Protein AF-A0A074YTY6-F1 (afdb_monomer_lite)

Foldseek 3Di:
DDPDPPDQDAQQEEEEEEFFAPQDDDDPDDALAEAELQVFDDDDLLCVLQAWLVAPVLLVRRVVTPVLVVRLVVPPVSQVVSVVVQQVVQPDPPPPDRHRYYHGYYFYDHGQTHRSSNSLNVSLVDPPDDSSYDYHYHRPRQPDDDQCNVSRVVSRVCVVVVHDDDSPDNVHPDDDCPVRDDPDCPPPPVNVVVVVDDDDPPDD

Structure (mmCIF, N/CA/C/O backbone):
data_AF-A0A074YTY6-F1
#
_entry.id   AF-A0A074YTY6-F1
#
loop_
_atom_site.group_PDB
_atom_site.id
_atom_site.type_symbol
_atom_site.label_atom_id
_atom_site.label_alt_id
_atom_site.label_comp_id
_atom_site.label_asym_id
_atom_site.label_entity_id
_atom_site.label_seq_id
_atom_site.pdbx_PDB_ins_code
_atom_site.Cartn_x
_atom_site.Cartn_y
_atom_site.Cartn_z
_atom_site.occupancy
_atom_site.B_iso_or_equiv
_atom_site.auth_seq_id
_atom_site.auth_comp_id
_atom_site.auth_asym_id
_atom_site.auth_atom_id
_atom_site.pdbx_PDB_model_num
ATOM 1 N N . MET A 1 1 ? 16.506 -16.128 40.814 1.00 42.72 1 MET A N 1
ATOM 2 C CA . MET A 1 1 ? 15.919 -14.951 40.145 1.00 42.72 1 MET A CA 1
ATOM 3 C C . MET A 1 1 ? 15.190 -15.458 38.916 1.00 42.72 1 MET A C 1
ATOM 5 O O . MET A 1 1 ? 15.848 -15.935 38.004 1.00 42.72 1 MET A O 1
ATOM 9 N N . LEU A 1 2 ? 13.858 -15.492 38.945 1.00 43.72 2 LEU A N 1
ATOM 10 C CA . LEU A 1 2 ? 13.056 -15.918 37.797 1.00 43.72 2 LEU A CA 1
ATOM 11 C C . LEU A 1 2 ? 12.918 -14.712 36.868 1.00 43.72 2 LEU A C 1
ATOM 13 O O . LEU A 1 2 ? 12.337 -13.698 37.252 1.00 43.72 2 LEU A O 1
ATOM 17 N N . SER A 1 3 ? 13.521 -14.793 35.687 1.00 45.66 3 SER A N 1
ATOM 18 C CA . SER A 1 3 ? 13.343 -13.813 34.625 1.00 45.66 3 SER A CA 1
ATOM 19 C C . SER A 1 3 ? 11.892 -13.878 34.152 1.00 45.66 3 SER A C 1
ATOM 21 O O . SER A 1 3 ? 11.440 -14.881 33.604 1.00 45.66 3 SER A O 1
ATOM 23 N N . ASN A 1 4 ? 11.148 -12.801 34.391 1.00 44.06 4 ASN A N 1
ATOM 24 C CA . ASN A 1 4 ? 9.823 -12.625 33.825 1.00 44.06 4 ASN A CA 1
ATOM 25 C C . ASN A 1 4 ? 10.020 -12.393 32.321 1.00 44.06 4 ASN A C 1
ATOM 27 O O . ASN A 1 4 ? 10.426 -11.308 31.904 1.00 44.06 4 ASN A O 1
ATOM 31 N N . ALA A 1 5 ? 9.818 -13.432 31.512 1.00 51.38 5 ALA A N 1
ATOM 32 C CA . ALA A 1 5 ? 9.720 -13.284 30.069 1.00 51.38 5 ALA A CA 1
ATOM 33 C C . ALA A 1 5 ? 8.523 -12.363 29.804 1.00 51.38 5 ALA A C 1
ATOM 35 O O . ALA A 1 5 ? 7.382 -12.739 30.068 1.00 51.38 5 ALA A O 1
ATOM 36 N N . GLY A 1 6 ? 8.791 -11.126 29.382 1.00 46.19 6 GLY A N 1
ATOM 37 C CA . GLY A 1 6 ? 7.756 -10.151 29.067 1.00 46.19 6 GLY A CA 1
ATOM 38 C C . GLY A 1 6 ? 6.844 -10.722 27.990 1.00 46.19 6 GLY A C 1
ATOM 39 O O . GLY A 1 6 ? 7.230 -10.793 26.826 1.00 46.19 6 GLY A O 1
ATOM 40 N N . ALA A 1 7 ? 5.656 -11.179 28.387 1.00 59.47 7 ALA A N 1
ATOM 41 C CA . ALA A 1 7 ? 4.644 -11.632 27.453 1.00 59.47 7 ALA A CA 1
ATOM 42 C C . ALA A 1 7 ? 4.334 -10.471 26.500 1.00 59.47 7 ALA A C 1
ATOM 44 O O . ALA A 1 7 ? 3.973 -9.378 26.945 1.00 59.47 7 ALA A O 1
ATOM 45 N N . ALA A 1 8 ? 4.527 -10.691 25.198 1.00 63.09 8 ALA A N 1
ATOM 46 C CA . ALA A 1 8 ? 4.185 -9.708 24.181 1.00 63.09 8 ALA A CA 1
ATOM 47 C C . ALA A 1 8 ? 2.719 -9.287 24.364 1.00 63.09 8 ALA A C 1
ATOM 49 O O . ALA A 1 8 ? 1.842 -10.138 24.543 1.00 63.09 8 ALA A O 1
ATOM 50 N N . LYS A 1 9 ? 2.451 -7.976 24.353 1.00 65.44 9 LYS A N 1
ATOM 51 C CA . LYS A 1 9 ? 1.083 -7.461 24.483 1.00 65.44 9 LYS A CA 1
ATOM 52 C C . LYS A 1 9 ? 0.199 -8.069 23.382 1.00 65.44 9 LYS A C 1
ATOM 54 O O . LYS A 1 9 ? 0.636 -8.144 22.231 1.00 65.44 9 LYS A O 1
ATOM 59 N N . PRO A 1 10 ? -1.037 -8.490 23.694 1.00 76.00 10 PRO A N 1
ATOM 60 C CA . PRO A 1 10 ? -1.924 -9.075 22.699 1.00 76.00 10 PRO A CA 1
ATOM 61 C C . PRO A 1 10 ? -2.277 -8.045 21.620 1.00 76.00 10 PRO A C 1
ATOM 63 O O . PRO A 1 10 ? -2.634 -6.903 21.922 1.00 76.00 10 PRO A O 1
ATOM 66 N N . LYS A 1 11 ? -2.210 -8.460 20.350 1.00 83.38 11 LYS A N 1
ATOM 67 C CA . LYS A 1 11 ? -2.620 -7.622 19.218 1.00 83.38 11 LYS A CA 1
ATOM 68 C C . LYS A 1 11 ? -4.138 -7.424 19.225 1.00 83.38 11 LYS A C 1
ATOM 70 O O . LYS A 1 11 ? -4.888 -8.369 18.975 1.00 83.38 11 LYS A O 1
ATOM 75 N N . SER A 1 12 ? -4.584 -6.200 19.506 1.00 88.81 12 SER A N 1
ATOM 76 C CA . SER A 1 12 ? -6.003 -5.843 19.659 1.00 88.81 12 SER A CA 1
ATOM 77 C C . SER A 1 12 ? -6.604 -5.140 18.436 1.00 88.81 12 SER A C 1
ATOM 79 O O . SER A 1 12 ? -7.827 -5.017 18.358 1.00 88.81 12 SER A O 1
ATOM 81 N N . THR A 1 13 ? -5.774 -4.739 17.468 1.00 94.00 13 THR A N 1
ATOM 82 C CA . THR A 1 13 ? -6.199 -4.130 16.198 1.00 94.00 13 THR A CA 1
ATOM 83 C C . THR A 1 13 ? -5.632 -4.914 15.026 1.00 94.00 13 THR A C 1
ATOM 85 O O . THR A 1 13 ? -4.453 -5.249 15.033 1.00 94.00 13 THR A O 1
ATOM 88 N N . ILE A 1 14 ? -6.441 -5.195 14.008 1.00 96.31 14 ILE A N 1
ATOM 89 C CA . ILE A 1 14 ? -5.971 -5.625 12.685 1.00 96.31 14 ILE A CA 1
ATOM 90 C C . ILE A 1 14 ? -6.014 -4.413 11.763 1.00 96.31 14 ILE A C 1
ATOM 92 O O . ILE A 1 14 ? -7.068 -3.798 11.622 1.00 96.31 14 ILE A O 1
ATOM 96 N N . LEU A 1 15 ? -4.895 -4.092 11.122 1.00 98.38 15 LEU A N 1
ATOM 97 C CA . LEU A 1 15 ? -4.829 -3.089 10.065 1.00 98.38 15 LEU A CA 1
ATOM 98 C C . LEU A 1 15 ? -4.674 -3.817 8.728 1.00 98.38 15 LEU A C 1
ATOM 100 O O . LEU A 1 15 ? -3.580 -4.272 8.404 1.00 98.38 15 LEU A O 1
ATOM 104 N N . ASN A 1 16 ? -5.756 -3.942 7.962 1.00 98.50 16 ASN A N 1
ATOM 105 C CA . ASN A 1 16 ? -5.710 -4.535 6.628 1.00 98.50 16 ASN A CA 1
ATOM 106 C C . ASN A 1 16 ? -5.497 -3.448 5.580 1.00 98.50 16 ASN A C 1
ATOM 108 O O . ASN A 1 16 ? -6.358 -2.593 5.384 1.00 98.50 16 ASN A O 1
ATOM 112 N N . ILE A 1 17 ? -4.380 -3.515 4.867 1.00 98.75 17 ILE A N 1
ATOM 113 C CA . ILE A 1 17 ? -4.042 -2.620 3.765 1.00 98.75 17 ILE A CA 1
ATOM 114 C C . ILE A 1 17 ? -4.218 -3.400 2.463 1.00 98.75 17 ILE A C 1
ATOM 116 O O . ILE A 1 17 ? -3.475 -4.336 2.182 1.00 98.75 17 ILE A O 1
ATOM 120 N N . THR A 1 18 ? -5.209 -3.023 1.659 1.00 98.62 18 THR A N 1
ATOM 121 C CA . THR A 1 18 ? -5.514 -3.682 0.385 1.00 98.62 18 THR A CA 1
ATOM 122 C C . THR A 1 18 ? -5.169 -2.774 -0.785 1.00 98.62 18 THR A C 1
ATOM 124 O O . THR A 1 18 ? -5.783 -1.718 -0.951 1.00 98.62 18 THR A O 1
ATOM 127 N N . SER A 1 19 ? -4.223 -3.183 -1.633 1.00 98.56 19 SER A N 1
ATOM 128 C CA . SER A 1 19 ? -3.999 -2.507 -2.913 1.00 98.56 19 SER A CA 1
ATOM 129 C C . SER A 1 19 ? -4.962 -3.026 -3.980 1.00 98.56 19 SER A C 1
ATOM 131 O O . SER A 1 19 ? -5.267 -4.220 -4.033 1.00 98.56 19 SER A O 1
ATOM 133 N N . TYR A 1 20 ? -5.450 -2.121 -4.833 1.00 97.88 20 TYR A N 1
ATOM 134 C CA . TYR A 1 20 ? -6.355 -2.483 -5.917 1.00 97.88 20 TYR A CA 1
ATOM 135 C C . TYR A 1 20 ? -6.378 -1.481 -7.088 1.00 97.88 20 TYR A C 1
ATOM 137 O O . TYR A 1 20 ? -5.831 -0.375 -7.030 1.00 97.88 20 TYR A O 1
ATOM 145 N N . GLY A 1 21 ? -6.993 -1.898 -8.192 1.00 97.12 21 GLY A N 1
ATOM 146 C CA . GLY A 1 21 ? -7.175 -1.157 -9.431 1.00 97.12 21 GLY A CA 1
ATOM 147 C C . GLY A 1 21 ? -8.616 -0.713 -9.649 1.00 97.12 21 GLY A C 1
ATOM 148 O O . GLY A 1 21 ? -9.543 -1.516 -9.560 1.00 97.12 21 GLY A O 1
ATOM 149 N N . LEU A 1 22 ? -8.806 0.548 -10.025 1.00 95.56 22 LEU A N 1
ATOM 150 C CA . LEU A 1 22 ? -10.127 1.113 -10.313 1.00 95.56 22 LEU A CA 1
ATOM 151 C C . LEU A 1 22 ? -10.775 0.543 -11.583 1.00 95.56 22 LEU A C 1
ATOM 153 O O . LEU A 1 22 ? -11.994 0.524 -11.671 1.00 95.56 22 LEU A O 1
ATOM 157 N N . LYS A 1 23 ? -9.987 0.062 -12.559 1.00 92.44 23 LYS A N 1
ATOM 158 C CA . LYS A 1 23 ? -10.522 -0.590 -13.773 1.00 92.44 23 LYS A CA 1
ATOM 159 C C . LYS A 1 23 ? -11.049 -2.016 -13.529 1.00 92.44 23 LYS A C 1
ATOM 161 O O . LYS A 1 23 ? -11.591 -2.621 -14.447 1.00 92.44 23 LYS A O 1
ATOM 166 N N . GLY A 1 24 ? -10.836 -2.577 -12.337 1.00 86.88 24 GLY A N 1
ATOM 167 C CA . GLY A 1 24 ? -11.290 -3.920 -11.974 1.00 86.88 24 GLY A CA 1
ATOM 168 C C . GLY A 1 24 ? -12.680 -3.934 -11.339 1.00 86.88 24 GLY A C 1
ATOM 169 O O . GLY A 1 24 ? -13.395 -2.935 -11.329 1.00 86.88 24 GLY A O 1
ATOM 170 N N . ARG A 1 25 ? -13.053 -5.080 -10.756 1.00 89.56 25 ARG A N 1
ATOM 171 C CA . ARG A 1 25 ? -14.261 -5.170 -9.918 1.00 89.56 25 ARG A CA 1
ATOM 172 C C . ARG A 1 25 ? -14.139 -4.216 -8.719 1.00 89.56 25 ARG A C 1
ATOM 174 O O . ARG A 1 25 ? -13.016 -3.940 -8.304 1.00 89.56 25 ARG A O 1
ATOM 181 N N . PRO A 1 26 ? -15.237 -3.724 -8.132 1.00 91.56 26 PRO A N 1
ATOM 182 C CA . PRO A 1 26 ? -15.177 -3.036 -6.845 1.00 91.56 26 PRO A CA 1
ATOM 183 C C . PRO A 1 26 ? -14.573 -3.928 -5.749 1.00 91.56 26 PRO A C 1
ATOM 185 O O . PRO A 1 26 ? -14.512 -5.151 -5.895 1.00 91.56 26 PRO A O 1
ATOM 188 N N . LEU A 1 27 ? -14.112 -3.319 -4.655 1.00 94.38 27 LEU A N 1
ATOM 189 C CA . LEU A 1 27 ? -13.828 -4.071 -3.431 1.00 94.38 27 LEU A CA 1
ATOM 190 C C . LEU A 1 27 ? -15.140 -4.637 -2.871 1.00 94.38 27 LEU A C 1
ATOM 192 O O . LEU A 1 27 ? -16.193 -4.017 -2.993 1.00 94.38 27 LEU A O 1
ATOM 196 N N . ASP A 1 28 ? -15.065 -5.804 -2.244 1.00 94.50 28 ASP A N 1
ATOM 197 C CA . ASP A 1 28 ? -16.178 -6.465 -1.552 1.00 94.50 28 ASP A CA 1
ATOM 198 C C . ASP A 1 28 ? -16.414 -5.909 -0.136 1.00 94.50 28 ASP A C 1
ATOM 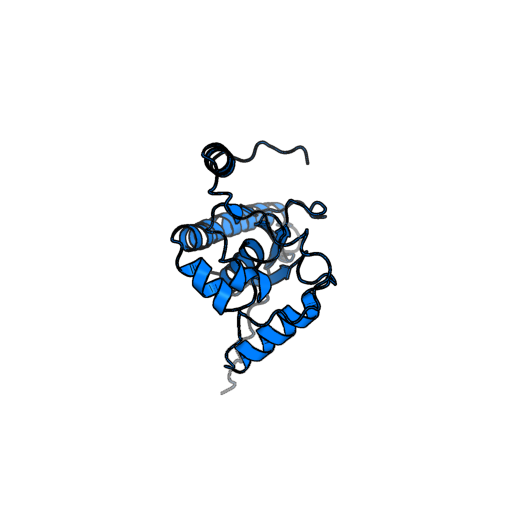200 O O . ASP A 1 28 ? -17.298 -6.364 0.587 1.00 94.50 28 ASP A O 1
ATOM 204 N N . PHE A 1 29 ? -15.641 -4.895 0.257 1.00 95.25 29 PHE A N 1
ATOM 205 C CA . PHE A 1 29 ? -15.791 -4.163 1.504 1.00 95.25 29 PHE A CA 1
ATOM 206 C C . PHE A 1 29 ? -15.731 -2.652 1.273 1.00 95.25 29 PHE A C 1
ATOM 208 O O . PHE A 1 29 ? -15.050 -2.155 0.373 1.00 95.25 29 PHE A O 1
ATOM 215 N N . LYS A 1 30 ? -16.396 -1.907 2.160 1.00 96.44 30 LYS A N 1
ATOM 216 C CA . LYS A 1 30 ? -16.228 -0.459 2.280 1.00 96.44 30 LYS A CA 1
ATOM 217 C C . LYS A 1 30 ? -14.958 -0.165 3.093 1.00 96.44 30 LYS A C 1
ATOM 219 O O . LYS A 1 30 ? -14.862 -0.660 4.217 1.00 96.44 30 LYS A O 1
ATOM 224 N N . PRO A 1 31 ? -13.986 0.595 2.562 1.00 97.81 31 PRO A N 1
ATOM 225 C CA . PRO A 1 31 ? -12.800 0.972 3.321 1.00 97.81 31 PRO A CA 1
ATOM 226 C C . PRO A 1 31 ? -13.109 2.056 4.360 1.00 97.81 31 PRO A C 1
ATOM 228 O O . PRO A 1 31 ? -13.910 2.955 4.102 1.00 97.81 31 PRO A O 1
ATOM 231 N N . ASP A 1 32 ? -12.413 2.003 5.495 1.00 98.31 32 ASP A N 1
ATOM 232 C CA . ASP A 1 32 ? -12.393 3.074 6.498 1.00 98.31 32 ASP A CA 1
ATOM 233 C C . ASP A 1 32 ? -11.508 4.240 6.037 1.00 98.31 32 ASP A C 1
ATOM 235 O O . ASP A 1 32 ? -11.814 5.405 6.277 1.00 98.31 32 ASP A O 1
ATOM 239 N N . VAL A 1 33 ? -10.419 3.920 5.328 1.00 98.56 33 VAL A N 1
ATOM 240 C CA . VAL A 1 33 ? -9.492 4.892 4.733 1.00 98.56 33 VAL A CA 1
ATOM 241 C C . VAL A 1 33 ? -9.249 4.520 3.275 1.00 98.56 33 VAL A C 1
ATOM 243 O O . VAL A 1 33 ? -8.887 3.383 2.971 1.00 98.56 33 VAL A O 1
ATOM 246 N N . HIS A 1 34 ? -9.423 5.473 2.357 1.00 98.19 34 HIS A N 1
ATOM 247 C CA . HIS A 1 34 ? -9.248 5.248 0.923 1.00 98.19 34 HIS A CA 1
ATOM 248 C C . HIS A 1 34 ? -8.203 6.197 0.330 1.00 98.19 34 HIS A C 1
ATOM 250 O O . HIS A 1 34 ? -8.372 7.414 0.336 1.00 98.19 34 HIS A O 1
ATOM 256 N N . LEU A 1 35 ? -7.125 5.629 -0.207 1.00 98.44 35 LEU A N 1
ATOM 257 C CA . LEU A 1 35 ? -5.969 6.354 -0.721 1.00 98.44 35 LEU A CA 1
ATOM 258 C C . LEU A 1 35 ? -5.933 6.321 -2.250 1.00 98.44 35 LEU A C 1
ATOM 260 O O . LEU A 1 35 ? -5.996 5.254 -2.863 1.00 98.44 35 LEU A O 1
ATOM 264 N N . ASN A 1 36 ? -5.756 7.484 -2.879 1.00 97.50 36 ASN A N 1
ATOM 265 C CA . ASN A 1 36 ? -5.630 7.601 -4.332 1.00 97.50 36 ASN A CA 1
ATOM 266 C C . ASN A 1 36 ? -4.156 7.655 -4.763 1.00 97.50 36 ASN A C 1
ATOM 268 O O . ASN A 1 36 ? -3.574 8.729 -4.908 1.00 97.50 36 ASN A O 1
ATOM 272 N N . ALA A 1 37 ? -3.566 6.496 -5.054 1.00 97.81 37 ALA A N 1
ATOM 273 C CA . ALA A 1 37 ? -2.190 6.386 -5.537 1.00 97.81 37 ALA A CA 1
ATOM 274 C C . ALA A 1 37 ? -2.014 6.845 -7.002 1.00 97.81 37 ALA A C 1
ATOM 276 O O . ALA A 1 37 ? -0.898 6.832 -7.513 1.00 97.81 37 ALA A O 1
ATOM 277 N N . ARG A 1 38 ? -3.079 7.268 -7.708 1.00 96.75 38 ARG A N 1
ATOM 278 C CA . ARG A 1 38 ? -2.955 7.849 -9.063 1.00 96.75 38 ARG A CA 1
ATOM 279 C C . ARG A 1 38 ? -2.315 9.235 -9.070 1.00 96.75 38 ARG A C 1
ATOM 281 O O . ARG A 1 38 ? -1.852 9.643 -10.127 1.00 96.75 38 ARG A O 1
ATOM 288 N N . ARG A 1 39 ? -2.286 9.924 -7.921 1.00 95.44 39 ARG A N 1
ATOM 289 C CA . ARG A 1 39 ? -1.641 11.240 -7.770 1.00 95.44 39 ARG A CA 1
ATOM 290 C C . ARG A 1 39 ? -0.113 11.188 -7.876 1.00 95.44 39 ARG A C 1
ATOM 292 O O . ARG A 1 39 ? 0.512 12.224 -8.029 1.00 95.44 39 ARG A O 1
ATOM 299 N N . LEU A 1 40 ? 0.452 9.986 -7.780 1.00 96.62 40 LEU A N 1
ATOM 300 C CA . LEU A 1 40 ? 1.883 9.727 -7.870 1.00 96.62 40 LEU A CA 1
ATOM 301 C C . LEU A 1 40 ? 2.340 9.642 -9.325 1.00 96.62 40 LEU A C 1
ATOM 303 O O . LEU A 1 40 ? 1.554 9.236 -10.198 1.00 96.62 40 LEU A O 1
ATOM 307 N N . ILE A 1 41 ? 3.630 9.899 -9.555 1.00 95.88 41 ILE A N 1
ATOM 308 C CA . ILE A 1 41 ? 4.275 9.645 -10.847 1.00 95.88 41 ILE A CA 1
ATOM 309 C C . ILE A 1 41 ? 3.966 8.230 -11.347 1.00 95.88 41 ILE A C 1
ATOM 311 O O . ILE A 1 41 ? 3.903 7.260 -10.585 1.00 95.88 41 ILE A O 1
ATOM 315 N N . ASN A 1 42 ? 3.754 8.094 -12.654 1.00 95.06 42 ASN A N 1
ATOM 316 C CA . ASN A 1 42 ? 3.619 6.779 -13.262 1.00 95.06 42 ASN A CA 1
ATOM 317 C C . ASN A 1 42 ? 5.022 6.191 -13.474 1.00 95.06 42 ASN A C 1
ATOM 319 O O . ASN A 1 42 ? 5.831 6.855 -14.124 1.00 95.06 42 ASN A O 1
ATOM 323 N N . PRO A 1 43 ? 5.325 4.976 -12.978 1.00 94.94 43 PRO A N 1
ATOM 324 C CA . PRO A 1 43 ? 6.635 4.390 -13.208 1.00 94.94 43 PRO A CA 1
ATOM 325 C C . PRO A 1 43 ? 6.938 4.246 -14.712 1.00 94.94 43 PRO A C 1
ATOM 327 O O . PRO A 1 43 ? 6.008 3.984 -15.495 1.00 94.94 43 PRO A O 1
ATOM 330 N N . PRO A 1 44 ? 8.214 4.379 -15.118 1.00 94.44 44 PRO A N 1
ATOM 331 C CA . PRO A 1 44 ? 8.667 4.151 -16.487 1.00 94.44 44 PRO A CA 1
ATOM 332 C C . PRO A 1 44 ? 8.149 2.831 -17.089 1.00 94.44 44 PRO A C 1
ATOM 334 O O . PRO A 1 44 ? 7.977 1.853 -16.348 1.00 94.44 44 PRO A O 1
ATOM 337 N N . PRO A 1 45 ? 7.863 2.780 -18.405 1.00 91.12 45 PRO A N 1
ATOM 338 C CA . PRO A 1 45 ? 7.348 1.583 -19.072 1.00 91.12 45 PRO A CA 1
ATOM 339 C C . PRO A 1 45 ? 8.166 0.320 -18.807 1.00 91.12 45 PRO A C 1
ATOM 341 O O . PRO A 1 45 ? 7.587 -0.718 -18.494 1.00 91.12 45 PRO A O 1
ATOM 344 N N . GLU A 1 46 ? 9.486 0.426 -18.849 1.00 90.69 46 GLU A N 1
ATOM 345 C CA . GLU A 1 46 ? 10.434 -0.675 -18.682 1.00 90.69 46 GLU A CA 1
ATOM 346 C C . GLU A 1 46 ? 10.287 -1.284 -17.281 1.00 90.69 46 GLU A C 1
ATOM 348 O O . GLU A 1 46 ? 10.113 -2.493 -17.123 1.00 90.69 46 GLU A O 1
ATOM 353 N N . LEU A 1 47 ? 10.203 -0.430 -16.252 1.00 91.69 47 LEU A N 1
ATOM 354 C CA . LEU A 1 47 ? 9.945 -0.866 -14.877 1.00 91.69 47 LEU A CA 1
ATOM 355 C C . LEU A 1 47 ? 8.556 -1.492 -14.719 1.00 91.69 47 LEU A C 1
ATOM 357 O O . LEU A 1 47 ? 8.405 -2.466 -13.985 1.00 91.69 47 LEU A O 1
ATOM 361 N N . ARG A 1 48 ? 7.531 -0.968 -15.402 1.00 91.75 48 ARG A N 1
ATOM 362 C CA . ARG A 1 48 ? 6.168 -1.527 -15.338 1.00 91.75 48 ARG A CA 1
ATOM 363 C C . ARG A 1 48 ? 6.053 -2.889 -16.020 1.00 91.75 48 ARG A C 1
ATOM 365 O O . ARG A 1 48 ? 5.239 -3.705 -15.577 1.00 91.75 48 ARG A O 1
ATOM 372 N N . LYS A 1 49 ? 6.813 -3.110 -17.097 1.00 88.81 49 LYS A N 1
ATOM 373 C CA . LYS A 1 49 ? 6.893 -4.387 -17.821 1.00 88.81 49 LYS A CA 1
ATOM 374 C C . LYS A 1 49 ? 7.649 -5.422 -16.983 1.00 88.81 49 LYS A C 1
ATOM 376 O O . LYS A 1 49 ? 7.161 -6.540 -16.826 1.00 88.81 49 LYS A O 1
ATOM 381 N N . ALA A 1 50 ? 8.765 -5.034 -16.364 1.00 88.25 50 ALA A N 1
ATOM 382 C CA . ALA A 1 50 ? 9.613 -5.935 -15.583 1.00 88.25 50 ALA A CA 1
ATOM 383 C C . ALA A 1 50 ? 9.080 -6.260 -14.174 1.00 88.25 50 ALA A C 1
ATOM 385 O O . ALA A 1 50 ? 9.310 -7.368 -13.684 1.00 88.25 50 ALA A O 1
ATOM 386 N N . PHE A 1 51 ? 8.361 -5.336 -13.528 1.00 92.19 51 PHE A N 1
ATOM 387 C CA . PHE A 1 51 ? 8.032 -5.434 -12.104 1.00 92.19 51 PHE A CA 1
ATOM 388 C C . PHE A 1 51 ? 6.579 -5.084 -11.763 1.00 92.19 51 PHE A C 1
ATOM 390 O O . PHE A 1 51 ? 5.853 -4.436 -12.523 1.00 92.19 51 PHE A O 1
ATOM 397 N N . ASP A 1 52 ? 6.182 -5.465 -10.550 1.00 95.00 52 ASP A N 1
ATOM 398 C CA . ASP A 1 52 ? 5.022 -4.925 -9.845 1.00 95.00 52 ASP A CA 1
ATOM 399 C C . ASP A 1 52 ? 5.461 -4.111 -8.612 1.00 95.00 52 ASP A C 1
ATOM 401 O O . ASP A 1 52 ? 6.650 -3.909 -8.361 1.00 95.00 52 ASP A O 1
ATOM 405 N N . GLY A 1 53 ? 4.498 -3.570 -7.864 1.00 96.62 53 GLY A N 1
ATOM 406 C CA . GLY A 1 53 ? 4.776 -2.684 -6.732 1.00 96.62 53 GLY A CA 1
ATOM 407 C C . GLY A 1 53 ? 5.485 -3.313 -5.535 1.00 96.62 53 GLY A C 1
ATOM 408 O O . GLY A 1 53 ? 5.841 -2.572 -4.624 1.00 96.62 53 GLY A O 1
ATOM 409 N N . ARG A 1 54 ? 5.712 -4.630 -5.514 1.00 96.25 54 ARG A N 1
ATOM 410 C CA . ARG A 1 54 ? 6.470 -5.290 -4.439 1.00 96.25 54 ARG A CA 1
ATOM 411 C C . ARG A 1 54 ? 7.979 -5.099 -4.608 1.00 96.25 54 ARG A C 1
ATOM 413 O O . ARG A 1 54 ? 8.703 -5.005 -3.614 1.00 96.25 54 ARG A O 1
ATOM 420 N N . CYS A 1 55 ? 8.445 -4.960 -5.848 1.00 95.38 55 CYS A N 1
ATOM 421 C CA . CYS A 1 55 ? 9.864 -4.833 -6.170 1.00 95.38 55 CYS A CA 1
ATOM 422 C C . CYS A 1 55 ? 10.454 -3.502 -5.675 1.00 95.38 55 CYS A C 1
ATOM 424 O O . CYS A 1 55 ? 9.862 -2.428 -5.820 1.00 95.38 55 CYS A O 1
ATOM 426 N N . GLU A 1 56 ? 11.649 -3.571 -5.097 1.00 92.94 56 GLU A N 1
ATOM 427 C CA . GLU A 1 56 ? 12.402 -2.443 -4.556 1.00 92.94 56 GLU A CA 1
ATOM 428 C C . GLU A 1 56 ? 12.795 -1.439 -5.643 1.00 92.94 56 GLU A C 1
ATOM 430 O O . GLU A 1 56 ? 12.685 -0.237 -5.413 1.00 92.94 56 GLU A O 1
ATOM 435 N N . GLY A 1 57 ? 13.173 -1.889 -6.841 1.00 90.19 57 GLY A N 1
ATOM 436 C CA . GLY A 1 57 ? 13.473 -1.014 -7.975 1.00 90.19 57 GLY A CA 1
ATOM 437 C C . GLY A 1 57 ? 12.296 -0.106 -8.346 1.00 90.19 57 GLY A C 1
ATOM 438 O O . GLY A 1 57 ? 12.472 1.103 -8.522 1.00 90.19 57 GLY A O 1
ATOM 439 N N . LEU A 1 58 ? 11.076 -0.656 -8.375 1.00 94.56 58 LEU A N 1
ATOM 440 C CA . LEU A 1 58 ? 9.866 0.127 -8.635 1.00 94.56 58 LEU A CA 1
ATOM 441 C C . LEU A 1 58 ? 9.539 1.060 -7.462 1.00 94.56 58 LEU A C 1
ATOM 443 O O . LEU A 1 58 ? 9.239 2.236 -7.678 1.00 94.56 58 LEU A O 1
ATOM 447 N N . ARG A 1 59 ? 9.631 0.571 -6.218 1.00 96.69 59 ARG A N 1
ATOM 448 C CA . ARG A 1 59 ? 9.386 1.392 -5.019 1.00 96.69 59 ARG A CA 1
ATOM 449 C C . ARG A 1 59 ? 10.382 2.546 -4.901 1.00 96.69 59 ARG A C 1
ATOM 451 O O . ARG A 1 59 ? 9.979 3.655 -4.568 1.00 96.69 59 ARG A O 1
ATOM 458 N N . ARG A 1 60 ? 11.653 2.337 -5.256 1.00 95.88 60 ARG A N 1
ATOM 459 C CA . ARG A 1 60 ? 12.686 3.382 -5.290 1.00 95.88 60 ARG A CA 1
ATOM 460 C C . ARG A 1 60 ? 12.350 4.489 -6.284 1.00 95.88 60 ARG A C 1
ATOM 462 O O . ARG A 1 60 ? 12.525 5.654 -5.944 1.00 95.88 60 ARG A O 1
ATOM 469 N N . ASN A 1 61 ? 11.854 4.142 -7.473 1.00 96.12 61 ASN A N 1
ATOM 470 C CA . ASN A 1 61 ? 11.390 5.137 -8.441 1.00 96.12 61 ASN A CA 1
ATOM 471 C C . ASN A 1 61 ? 10.256 5.990 -7.852 1.00 96.12 61 ASN A C 1
ATOM 473 O O . ASN A 1 61 ? 10.327 7.211 -7.915 1.00 96.12 61 ASN A O 1
ATOM 477 N N . LEU A 1 62 ? 9.265 5.363 -7.214 1.00 97.50 62 LEU A N 1
ATOM 478 C CA . LEU A 1 62 ? 8.147 6.083 -6.599 1.00 97.50 62 LEU A CA 1
ATOM 479 C C . LEU A 1 62 ? 8.557 6.929 -5.389 1.00 97.50 62 LEU A C 1
ATOM 481 O O . LEU A 1 62 ? 8.023 8.016 -5.219 1.00 97.50 62 LEU A O 1
ATOM 485 N N . ARG A 1 63 ? 9.530 6.496 -4.580 1.00 97.31 63 ARG A N 1
ATOM 486 C CA . ARG A 1 63 ? 10.068 7.311 -3.475 1.00 97.31 63 ARG A CA 1
ATOM 487 C C . ARG A 1 63 ? 10.769 8.589 -3.941 1.00 97.31 63 ARG A C 1
ATOM 489 O O . ARG A 1 63 ? 10.941 9.499 -3.146 1.00 97.31 63 ARG A O 1
ATOM 496 N N . ALA A 1 64 ? 11.180 8.682 -5.205 1.00 95.56 64 ALA A N 1
ATOM 497 C CA . ALA A 1 64 ? 11.726 9.932 -5.728 1.00 95.56 64 ALA A CA 1
ATOM 498 C C . ALA A 1 64 ? 10.652 11.030 -5.882 1.00 95.56 64 ALA A C 1
ATOM 500 O O . ALA A 1 64 ? 10.999 12.199 -6.030 1.00 95.56 64 ALA A O 1
ATOM 501 N N . ASP A 1 65 ? 9.364 10.668 -5.849 1.00 95.00 65 ASP A N 1
ATOM 502 C CA . ASP A 1 65 ? 8.236 11.596 -5.911 1.00 95.00 65 ASP A CA 1
ATOM 503 C C . ASP A 1 65 ? 7.876 12.124 -4.507 1.00 95.00 65 ASP A C 1
ATOM 505 O O . ASP A 1 65 ? 7.479 11.336 -3.642 1.00 95.00 65 ASP A O 1
ATOM 509 N N . PRO A 1 66 ? 7.938 13.445 -4.251 1.00 96.94 66 PRO A N 1
ATOM 510 C CA . PRO A 1 66 ? 7.509 14.023 -2.977 1.00 96.94 66 PRO A CA 1
ATOM 511 C C . PRO A 1 66 ? 6.072 13.649 -2.584 1.00 96.94 66 PRO A C 1
ATOM 513 O O . PRO A 1 66 ? 5.809 13.372 -1.411 1.00 96.94 66 PRO A O 1
ATOM 516 N N . ALA A 1 67 ? 5.159 13.533 -3.558 1.00 97.12 67 ALA A N 1
ATOM 517 C CA . ALA A 1 67 ? 3.761 13.175 -3.307 1.00 97.12 67 ALA A CA 1
ATOM 518 C C . ALA A 1 67 ? 3.607 11.757 -2.725 1.00 97.12 67 ALA A C 1
ATOM 520 O O . ALA A 1 67 ? 2.593 11.445 -2.085 1.00 97.12 67 ALA A O 1
ATOM 521 N N . PHE A 1 68 ? 4.611 10.893 -2.923 1.00 97.88 68 PHE A N 1
ATOM 522 C CA . PHE A 1 68 ? 4.682 9.569 -2.310 1.00 97.88 68 PHE A CA 1
ATOM 523 C C . PHE A 1 68 ? 4.846 9.677 -0.795 1.00 97.88 68 PHE A C 1
ATOM 525 O O . PHE A 1 68 ? 4.091 9.067 -0.037 1.00 97.88 68 PHE A O 1
ATOM 532 N N . HIS A 1 69 ? 5.789 10.503 -0.348 1.00 97.38 69 HIS A N 1
ATOM 533 C CA . HIS A 1 69 ? 6.057 10.729 1.070 1.00 97.38 69 HIS A CA 1
ATOM 534 C C . HIS A 1 69 ? 4.923 11.478 1.764 1.00 97.38 69 HIS A C 1
ATOM 536 O O . HIS A 1 69 ? 4.563 11.129 2.890 1.00 97.38 69 HIS A O 1
ATOM 542 N N . GLU A 1 70 ? 4.312 12.448 1.085 1.00 97.88 70 GLU A N 1
ATOM 543 C CA . GLU A 1 70 ? 3.099 13.111 1.567 1.00 97.88 70 GLU A CA 1
ATOM 544 C C . GLU A 1 70 ? 1.978 12.091 1.790 1.00 97.88 70 GLU A C 1
ATOM 546 O O . GLU A 1 70 ? 1.376 12.062 2.860 1.00 97.88 70 GLU A O 1
ATOM 551 N N . LEU A 1 71 ? 1.758 11.170 0.840 1.00 97.62 71 LEU A N 1
ATOM 552 C CA . LEU A 1 71 ? 0.725 10.134 0.974 1.00 97.62 71 LEU A CA 1
ATOM 553 C C . LEU A 1 71 ? 0.962 9.222 2.176 1.00 97.62 71 LEU A C 1
ATOM 555 O O . LEU A 1 71 ? 0.025 8.936 2.924 1.00 97.62 71 LEU A O 1
ATOM 559 N N . LEU A 1 72 ? 2.205 8.793 2.391 1.00 98.06 72 LEU A N 1
ATOM 560 C CA . LEU A 1 72 ? 2.559 7.977 3.551 1.00 98.06 72 LEU A CA 1
ATOM 561 C C . LEU A 1 72 ? 2.446 8.747 4.871 1.00 98.06 72 LEU A C 1
ATOM 563 O O . LEU A 1 72 ? 2.090 8.150 5.879 1.00 98.06 72 LEU A O 1
ATOM 567 N N . THR A 1 73 ? 2.702 10.054 4.872 1.00 98.00 73 THR A N 1
ATOM 568 C CA . THR A 1 73 ? 2.624 10.900 6.075 1.00 98.00 73 THR A CA 1
ATOM 569 C C . THR A 1 73 ? 1.177 11.228 6.452 1.00 98.00 73 THR A C 1
ATOM 571 O O . THR A 1 73 ? 0.823 11.238 7.629 1.00 98.00 73 THR A O 1
ATOM 574 N N . GLU A 1 74 ? 0.313 11.451 5.462 1.00 96.81 74 GLU A N 1
ATOM 575 C CA . GLU A 1 74 ? -1.104 11.788 5.655 1.00 96.81 74 GLU A CA 1
ATOM 576 C C . GLU A 1 74 ? -1.961 10.591 6.091 1.00 96.81 74 GLU A C 1
ATOM 578 O O . GLU A 1 74 ? -3.063 10.772 6.615 1.00 96.81 74 GLU A O 1
ATOM 583 N N . THR A 1 75 ? -1.495 9.362 5.853 1.00 98.06 75 THR A N 1
ATOM 584 C CA . THR A 1 75 ? -2.302 8.152 6.063 1.00 98.06 75 THR A CA 1
ATOM 585 C C . THR A 1 75 ? -2.445 7.742 7.538 1.00 98.06 75 THR A C 1
ATOM 587 O O . THR A 1 75 ? -3.579 7.499 7.958 1.00 98.06 75 THR A O 1
ATOM 590 N N . PRO A 1 76 ? -1.376 7.658 8.359 1.00 98.50 76 PRO A N 1
ATOM 591 C CA . PRO A 1 76 ? -1.487 7.210 9.747 1.00 98.50 76 PRO A CA 1
ATOM 592 C C . PRO A 1 76 ? -2.504 7.997 10.588 1.00 98.50 76 PRO A C 1
ATOM 594 O O . PRO A 1 76 ? -3.311 7.349 11.252 1.00 98.50 76 PRO A O 1
ATOM 597 N N . PRO A 1 77 ? -2.580 9.345 10.521 1.00 98.50 77 PRO A N 1
ATOM 598 C CA . PRO A 1 77 ? -3.614 10.092 11.242 1.00 98.50 77 PRO A CA 1
ATOM 599 C C . PRO A 1 77 ? -5.044 9.658 10.888 1.00 98.50 77 PRO A C 1
ATOM 601 O O . PRO A 1 77 ? -5.884 9.534 11.774 1.00 98.50 77 PRO A O 1
ATOM 604 N N . GLN A 1 78 ? -5.321 9.363 9.613 1.00 98.50 78 GLN A N 1
ATOM 605 C CA . GLN A 1 78 ? -6.639 8.886 9.174 1.00 98.50 78 GLN A CA 1
ATOM 606 C C . GLN A 1 78 ? -6.953 7.496 9.740 1.00 98.50 78 GLN A C 1
ATOM 608 O O . GLN A 1 78 ? -8.074 7.246 10.179 1.00 98.50 78 GLN A O 1
ATOM 613 N N . VAL A 1 79 ? -5.956 6.606 9.778 1.00 98.38 79 VAL A N 1
ATOM 614 C CA . VAL A 1 79 ? -6.085 5.269 10.380 1.00 98.38 79 VAL A CA 1
ATOM 615 C C . VAL A 1 79 ? -6.349 5.368 11.883 1.00 98.38 79 VAL A C 1
ATOM 617 O O . VAL A 1 79 ? -7.212 4.658 12.394 1.00 98.38 79 VAL A O 1
ATOM 620 N N . PHE A 1 80 ? -5.664 6.267 12.591 1.00 98.00 80 PHE A N 1
ATOM 621 C CA . PHE A 1 80 ? -5.860 6.461 14.029 1.00 98.00 80 PHE A CA 1
ATOM 622 C C . PHE A 1 80 ? -7.243 7.030 14.365 1.00 98.00 80 PHE A C 1
ATOM 624 O O . PHE A 1 80 ? -7.880 6.578 15.318 1.00 98.00 80 PHE A O 1
ATOM 631 N N . GLU A 1 81 ? -7.760 7.963 13.564 1.00 97.69 81 GLU A N 1
ATOM 632 C CA . GLU A 1 81 ? -9.129 8.461 13.742 1.00 97.69 81 GLU A CA 1
ATOM 633 C C . GLU A 1 81 ? -10.187 7.392 13.412 1.00 97.69 81 GLU A C 1
ATOM 635 O O . GLU A 1 81 ? -11.191 7.271 14.127 1.00 97.69 81 GLU A O 1
ATOM 640 N N . ALA A 1 82 ? -9.949 6.555 12.395 1.00 96.75 82 ALA A N 1
ATOM 641 C CA . ALA A 1 82 ? -10.793 5.394 12.113 1.00 96.75 82 ALA A CA 1
ATOM 642 C C . ALA A 1 82 ? -10.786 4.398 13.286 1.00 96.75 82 ALA A C 1
ATOM 644 O O . ALA A 1 82 ? -11.851 3.969 13.734 1.00 96.75 82 ALA A O 1
ATOM 645 N N . GLU A 1 83 ? -9.610 4.096 13.850 1.00 95.00 83 GLU A N 1
ATOM 646 C CA . GLU A 1 83 ? -9.472 3.249 15.039 1.00 95.00 83 GLU A CA 1
ATOM 647 C C . GLU A 1 83 ? -10.312 3.786 16.198 1.00 95.00 83 GLU A C 1
ATOM 649 O O . GLU A 1 83 ? -11.113 3.058 16.783 1.00 95.00 83 GLU A O 1
ATOM 654 N N . LYS A 1 84 ? -10.142 5.068 16.528 1.00 93.56 84 LYS A N 1
ATOM 655 C CA . LYS A 1 84 ? -10.845 5.731 17.628 1.00 93.56 84 LYS A CA 1
ATOM 656 C C . LYS A 1 84 ? -12.360 5.644 17.458 1.00 93.56 84 LYS A C 1
ATOM 658 O O . LYS A 1 84 ? -13.063 5.312 18.413 1.00 93.56 84 LYS A O 1
ATOM 663 N N . THR A 1 85 ? -12.844 5.893 16.243 1.00 93.06 85 THR A N 1
ATOM 664 C CA . THR A 1 85 ? -14.268 5.803 15.903 1.00 93.06 85 THR A CA 1
ATOM 665 C C . THR A 1 85 ? -14.786 4.378 16.088 1.00 93.06 85 THR A C 1
ATOM 667 O O . THR A 1 85 ? -15.775 4.170 16.787 1.00 93.06 85 THR A O 1
ATOM 670 N N . LEU A 1 86 ? -14.090 3.377 15.540 1.00 91.38 86 LEU A N 1
ATOM 671 C CA . LEU A 1 86 ? -14.485 1.971 15.658 1.00 91.38 86 LEU A CA 1
ATOM 672 C C . LEU A 1 86 ? -14.439 1.475 17.105 1.00 91.38 86 LEU A C 1
ATOM 674 O O . LEU A 1 86 ? -15.351 0.780 17.547 1.00 91.38 86 LEU A O 1
ATOM 678 N N . ARG A 1 87 ? -13.419 1.860 17.878 1.00 88.62 87 ARG A N 1
ATOM 679 C CA . ARG A 1 87 ? -13.331 1.502 19.299 1.00 88.62 87 ARG A CA 1
ATOM 680 C C . ARG A 1 87 ? -14.509 2.051 20.086 1.00 88.62 87 ARG A C 1
ATOM 682 O O . ARG A 1 87 ? -15.093 1.291 20.849 1.00 88.62 87 ARG A O 1
ATOM 689 N N . ALA A 1 88 ? -14.886 3.312 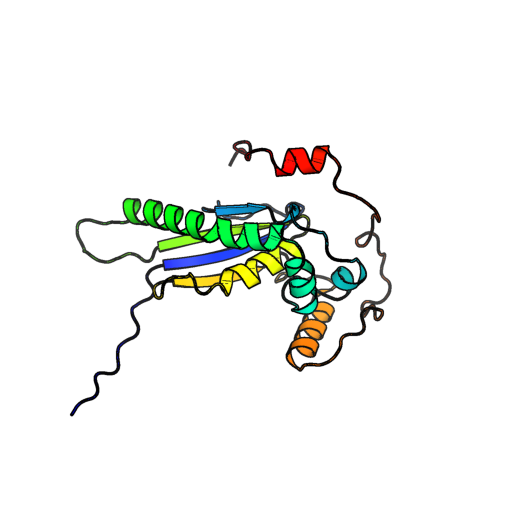19.874 1.00 86.62 88 ALA A N 1
ATOM 690 C CA . ALA A 1 88 ? -16.020 3.929 20.562 1.00 86.62 88 ALA A CA 1
ATOM 691 C C . ALA A 1 88 ? -17.350 3.194 20.308 1.00 86.62 88 ALA A C 1
ATOM 693 O O . ALA A 1 88 ? -18.208 3.175 21.185 1.00 86.62 88 ALA A O 1
ATOM 694 N N . LEU A 1 89 ? -17.501 2.547 19.147 1.00 83.81 89 LEU A N 1
ATOM 695 C CA . LEU A 1 89 ? -18.684 1.749 18.799 1.00 83.81 89 LEU A CA 1
ATOM 696 C C . LEU A 1 89 ? -18.673 0.331 19.396 1.00 83.81 89 LEU A C 1
ATOM 698 O O . LEU A 1 89 ? -19.720 -0.306 19.479 1.00 83.81 89 LEU A O 1
ATOM 702 N N . VAL A 1 90 ? -17.501 -0.189 19.775 1.00 77.75 90 VAL A N 1
ATOM 703 C CA . VAL A 1 90 ? -17.302 -1.606 20.135 1.00 77.75 90 VAL A CA 1
ATOM 704 C C . VAL A 1 90 ? -17.109 -1.822 21.644 1.00 77.75 90 VAL A C 1
ATOM 706 O O . VAL A 1 90 ? -17.124 -2.972 22.096 1.00 77.75 90 VAL A O 1
ATOM 709 N N . VAL A 1 91 ? -16.990 -0.754 22.446 1.00 65.94 91 VAL A N 1
ATOM 710 C CA . VAL A 1 91 ? -16.976 -0.853 23.917 1.00 65.94 91 VAL A CA 1
ATOM 711 C C . VAL A 1 91 ? -18.294 -1.473 24.398 1.00 65.94 91 VAL A C 1
ATOM 713 O O . VAL A 1 91 ? -19.310 -0.798 24.521 1.00 65.94 91 VAL A O 1
ATOM 716 N N . ASN A 1 92 ? -18.271 -2.780 24.671 1.00 55.09 92 ASN A N 1
ATOM 717 C CA . ASN A 1 92 ? -19.324 -3.454 25.420 1.00 55.09 92 ASN A CA 1
ATOM 718 C C . ASN A 1 92 ? -19.060 -3.203 26.906 1.00 55.09 92 ASN A C 1
ATOM 720 O O . ASN A 1 92 ? -18.033 -3.622 27.438 1.00 55.09 92 ASN A O 1
ATOM 724 N N . THR A 1 93 ? -19.990 -2.507 27.552 1.00 54.56 93 THR A N 1
ATOM 725 C CA . THR A 1 93 ? -19.937 -2.086 28.960 1.00 54.56 93 THR A CA 1
ATOM 726 C C . THR A 1 93 ? -19.992 -3.233 29.973 1.00 54.56 93 THR A C 1
ATOM 728 O O . THR A 1 93 ? -19.758 -2.987 31.150 1.00 54.56 93 THR A O 1
ATOM 731 N N . GLU A 1 94 ? -20.285 -4.465 29.548 1.00 57.34 94 GLU A N 1
ATOM 732 C CA . GLU A 1 94 ? -20.603 -5.574 30.461 1.00 57.34 94 GLU A CA 1
ATOM 733 C C . GLU A 1 94 ? -19.420 -6.525 30.737 1.00 57.34 94 GLU A C 1
ATOM 735 O O . GLU A 1 94 ? -19.245 -6.940 31.878 1.00 57.34 94 GLU A O 1
ATOM 740 N N . ASP A 1 95 ? -18.542 -6.793 29.758 1.00 59.47 95 ASP A N 1
ATOM 741 C CA . ASP A 1 95 ? -17.526 -7.863 29.883 1.00 59.47 95 ASP A CA 1
ATOM 742 C C . ASP A 1 95 ? -16.072 -7.376 29.978 1.00 59.47 95 ASP A C 1
ATOM 744 O O . ASP A 1 95 ? -15.154 -8.185 30.125 1.00 59.47 95 ASP A O 1
ATOM 748 N N . ASN A 1 96 ? -15.830 -6.067 29.839 1.00 53.72 96 ASN A N 1
ATOM 749 C CA . ASN A 1 96 ? -14.497 -5.441 29.848 1.00 53.72 96 ASN A CA 1
ATOM 750 C C . ASN A 1 96 ? -13.458 -6.104 28.902 1.00 53.72 96 ASN A C 1
ATOM 752 O O . ASN A 1 96 ? -12.252 -5.877 29.023 1.00 53.72 96 ASN A O 1
ATOM 756 N N . SER A 1 97 ? -13.914 -6.929 27.951 1.00 59.25 97 SER A N 1
ATOM 757 C CA . SER A 1 97 ? -13.083 -7.622 26.973 1.00 59.25 97 SER A CA 1
ATOM 758 C C . SER A 1 97 ? -12.998 -6.780 25.701 1.00 59.25 97 SER A C 1
ATOM 760 O O . SER A 1 97 ? -14.001 -6.438 25.070 1.00 59.25 97 SER A O 1
ATOM 762 N N . ILE A 1 98 ? -11.778 -6.395 25.321 1.00 60.34 98 ILE A N 1
ATOM 763 C CA . ILE A 1 98 ? -11.544 -5.649 24.083 1.00 60.34 98 ILE A CA 1
ATOM 764 C C . ILE A 1 98 ? -11.766 -6.619 22.923 1.00 60.34 98 ILE A C 1
ATOM 766 O O . ILE A 1 98 ? -10.893 -7.430 22.607 1.00 60.34 98 ILE A O 1
ATOM 770 N N . LYS A 1 99 ? -12.933 -6.540 22.273 1.00 70.56 99 LYS A N 1
ATOM 771 C CA . LYS A 1 99 ? -13.131 -7.197 20.979 1.00 70.56 99 LYS A CA 1
ATOM 772 C C . LYS A 1 99 ? -12.079 -6.656 20.015 1.00 70.56 99 LYS A C 1
ATOM 774 O O . LYS A 1 99 ? -11.858 -5.447 19.929 1.00 70.56 99 LYS A O 1
ATOM 779 N N . LYS A 1 100 ? -11.410 -7.571 19.317 1.00 84.88 100 LYS A N 1
ATOM 780 C CA . LYS A 1 100 ? -10.439 -7.232 18.279 1.00 84.88 100 LYS A CA 1
ATOM 781 C C . LYS A 1 100 ? -11.134 -6.349 17.243 1.00 84.88 100 LYS A C 1
ATOM 783 O O . LYS A 1 100 ? -12.179 -6.740 16.728 1.00 84.88 100 LYS A O 1
ATOM 788 N N . ILE A 1 101 ? -10.575 -5.177 16.964 1.00 91.81 101 ILE A N 1
ATOM 789 C CA . ILE A 1 101 ? -11.104 -4.284 15.928 1.00 91.81 101 ILE A CA 1
ATOM 790 C C . ILE A 1 101 ? -10.333 -4.472 14.627 1.00 91.81 101 ILE A C 1
ATOM 792 O O . ILE A 1 101 ? -9.156 -4.834 14.632 1.00 91.81 101 ILE A O 1
ATOM 796 N N . GLU A 1 102 ? -11.006 -4.229 13.514 1.00 95.06 102 GLU A N 1
ATOM 797 C CA . GLU A 1 102 ? -10.448 -4.346 12.174 1.00 95.06 102 GLU A CA 1
ATOM 798 C C . GLU A 1 102 ? -10.588 -3.003 11.459 1.00 95.06 102 GLU A C 1
ATOM 800 O O . GLU A 1 102 ? -11.692 -2.476 11.380 1.00 95.06 102 GLU A O 1
ATOM 805 N N . ILE A 1 103 ? -9.475 -2.467 10.956 1.00 97.81 103 ILE A N 1
ATOM 806 C CA . ILE A 1 103 ? -9.422 -1.247 10.144 1.00 97.81 103 ILE A CA 1
ATOM 807 C C . ILE A 1 103 ? -9.051 -1.645 8.719 1.00 97.81 103 ILE A C 1
ATOM 809 O O . ILE A 1 103 ? -8.074 -2.370 8.502 1.00 97.81 103 ILE A O 1
ATOM 813 N N . LYS A 1 104 ? -9.815 -1.163 7.744 1.00 98.50 104 LYS A N 1
ATOM 814 C CA . LYS A 1 104 ? -9.673 -1.488 6.325 1.00 98.50 104 LYS A CA 1
ATOM 815 C C . LYS A 1 104 ? -9.190 -0.268 5.553 1.00 98.50 104 LYS A C 1
ATOM 817 O O . LYS A 1 104 ? -9.936 0.679 5.314 1.00 98.50 104 LYS A O 1
ATOM 822 N N . VAL A 1 105 ? -7.938 -0.312 5.118 1.00 98.75 105 VAL A N 1
ATOM 823 C CA . VAL A 1 105 ? -7.324 0.693 4.249 1.00 98.75 105 VAL A CA 1
ATOM 824 C C . VAL A 1 105 ? -7.329 0.171 2.819 1.00 98.75 105 VAL A C 1
ATOM 826 O O . VAL A 1 105 ? -6.813 -0.910 2.545 1.00 98.75 105 VAL A O 1
ATOM 829 N N . ALA A 1 106 ? -7.881 0.942 1.889 1.00 98.69 106 ALA A N 1
ATOM 830 C CA . ALA A 1 106 ? -7.840 0.642 0.464 1.00 98.69 106 ALA A CA 1
ATOM 831 C C . ALA A 1 106 ? -6.909 1.613 -0.263 1.00 98.69 106 ALA A C 1
ATOM 833 O O . ALA A 1 106 ? -7.018 2.827 -0.101 1.00 98.69 106 ALA A O 1
ATOM 834 N N . VAL A 1 107 ? -6.023 1.089 -1.105 1.00 98.69 107 VAL A N 1
ATOM 835 C CA . VAL A 1 107 ? -5.068 1.875 -1.890 1.00 98.69 107 VAL A CA 1
ATOM 836 C C . VAL A 1 107 ? -5.328 1.648 -3.372 1.00 98.69 107 VAL A C 1
ATOM 838 O O . VAL A 1 107 ? -5.128 0.546 -3.878 1.00 98.69 107 VAL A O 1
ATOM 841 N N . ALA A 1 108 ? -5.759 2.686 -4.083 1.00 98.38 108 ALA A N 1
ATOM 842 C CA . ALA A 1 108 ? -6.219 2.574 -5.462 1.00 98.38 108 ALA A CA 1
ATOM 843 C C . ALA A 1 108 ? -5.221 3.154 -6.469 1.00 98.38 108 ALA A C 1
ATOM 845 O O . ALA A 1 108 ? -4.769 4.290 -6.330 1.00 98.38 108 ALA A O 1
ATOM 846 N N . CYS A 1 109 ? -4.943 2.426 -7.550 1.00 97.69 109 CYS A N 1
ATOM 847 C CA . CYS A 1 109 ? -4.423 3.017 -8.787 1.00 97.69 109 CYS A CA 1
ATOM 848 C C . CYS A 1 109 ? -5.279 2.583 -9.987 1.00 97.69 109 CYS A C 1
ATOM 850 O O . CYS A 1 109 ? -6.392 2.101 -9.811 1.00 97.69 109 CYS A O 1
ATOM 852 N N . VAL A 1 110 ? -4.812 2.770 -11.225 1.00 95.81 110 VAL A N 1
ATOM 853 C CA . VAL A 1 110 ? -5.626 2.437 -12.411 1.00 95.81 110 VAL A CA 1
ATOM 854 C C . VAL A 1 110 ? -5.864 0.925 -12.527 1.00 95.81 110 VAL A C 1
ATOM 856 O O . VAL A 1 110 ? -7.011 0.491 -12.588 1.00 95.81 110 VAL A O 1
ATOM 859 N N . ARG A 1 111 ? -4.792 0.116 -12.529 1.00 93.94 111 ARG A N 1
ATOM 860 C CA . ARG A 1 111 ? -4.858 -1.353 -12.714 1.00 93.94 111 ARG A CA 1
ATOM 861 C C . ARG A 1 111 ? -4.488 -2.170 -11.471 1.00 93.94 111 ARG A C 1
ATOM 863 O O . ARG A 1 111 ? -4.544 -3.386 -11.523 1.00 93.94 111 ARG A O 1
ATOM 870 N N . GLY A 1 112 ? -4.081 -1.522 -10.381 1.00 95.81 112 GLY A N 1
ATOM 871 C CA . GLY A 1 112 ? -3.834 -2.192 -9.100 1.00 95.81 112 GLY A CA 1
ATOM 872 C C . GLY A 1 112 ? -2.488 -2.897 -8.944 1.00 95.81 112 GLY A C 1
ATOM 873 O O . GLY A 1 112 ? -2.300 -3.586 -7.952 1.00 95.81 112 GLY A O 1
ATOM 874 N N . ARG A 1 113 ? -1.551 -2.734 -9.891 1.00 95.19 113 ARG A N 1
ATOM 875 C CA . ARG A 1 113 ? -0.321 -3.549 -9.936 1.00 95.19 113 ARG A CA 1
ATOM 876 C C . ARG A 1 113 ? 0.950 -2.837 -9.478 1.00 95.19 113 ARG A C 1
ATOM 878 O O . ARG A 1 113 ? 1.832 -3.474 -8.921 1.00 95.19 113 ARG A O 1
ATOM 885 N N . HIS A 1 114 ? 1.054 -1.529 -9.709 1.00 96.94 114 HIS A N 1
ATOM 886 C CA . HIS A 1 114 ? 2.303 -0.781 -9.506 1.00 96.94 114 HIS A CA 1
ATOM 887 C C . HIS A 1 114 ? 2.192 0.193 -8.333 1.00 96.94 114 HIS A C 1
ATOM 889 O O . HIS A 1 114 ? 2.540 -0.153 -7.211 1.00 96.94 114 HIS A O 1
ATOM 895 N N . ARG A 1 115 ? 1.646 1.391 -8.579 1.00 98.38 115 ARG A N 1
ATOM 896 C CA . ARG A 1 115 ? 1.566 2.491 -7.602 1.00 98.38 115 ARG A CA 1
ATOM 897 C C . ARG A 1 115 ? 0.847 2.098 -6.312 1.00 98.38 115 ARG A C 1
ATOM 899 O O . ARG A 1 115 ? 1.377 2.310 -5.231 1.00 98.38 115 ARG A O 1
ATOM 906 N N . SER A 1 116 ? -0.339 1.500 -6.418 1.00 98.38 116 SER A N 1
ATOM 907 C CA . SER A 1 116 ? -1.121 1.096 -5.241 1.00 98.38 116 SER A CA 1
ATOM 908 C C . SER A 1 116 ? -0.426 0.023 -4.408 1.00 98.38 116 SER A C 1
ATOM 910 O O . SER A 1 116 ? -0.430 0.099 -3.186 1.00 98.38 116 SER A O 1
ATOM 912 N N . THR A 1 117 ? 0.170 -0.968 -5.068 1.00 98.44 117 THR A N 1
ATOM 913 C CA . THR A 1 117 ? 0.911 -2.061 -4.426 1.00 98.44 117 THR A CA 1
ATOM 914 C C . THR A 1 117 ? 2.146 -1.527 -3.711 1.00 98.44 117 THR A C 1
ATOM 916 O O . THR A 1 117 ? 2.338 -1.827 -2.540 1.00 98.44 117 THR A O 1
ATOM 919 N N . ALA A 1 118 ? 2.909 -0.647 -4.362 1.00 98.50 118 ALA A N 1
ATOM 920 C CA . ALA A 1 118 ? 4.072 0.003 -3.767 1.00 98.50 118 ALA A CA 1
ATOM 921 C C . ALA A 1 118 ? 3.719 0.841 -2.533 1.00 98.50 118 ALA A C 1
ATOM 923 O O . ALA A 1 118 ? 4.392 0.745 -1.511 1.00 98.50 118 ALA A O 1
ATOM 924 N N . VAL A 1 119 ? 2.647 1.635 -2.607 1.00 98.75 119 VAL A N 1
ATOM 925 C CA . VAL A 1 119 ? 2.168 2.411 -1.456 1.00 98.75 119 VAL A CA 1
ATOM 926 C C . VAL A 1 119 ? 1.736 1.488 -0.319 1.00 98.75 119 VAL A C 1
ATOM 928 O O . VAL A 1 119 ? 2.101 1.747 0.820 1.00 98.75 119 VAL A O 1
ATOM 931 N N . ALA A 1 120 ? 0.998 0.410 -0.601 1.00 98.69 120 ALA A N 1
ATOM 932 C CA . ALA A 1 120 ? 0.558 -0.533 0.428 1.00 98.69 120 ALA A CA 1
ATOM 933 C C . ALA A 1 120 ? 1.741 -1.208 1.149 1.00 98.69 120 ALA A C 1
ATOM 935 O O . ALA A 1 120 ? 1.748 -1.291 2.377 1.00 98.69 120 ALA A O 1
ATOM 936 N N . GLU A 1 121 ? 2.757 -1.621 0.389 1.00 98.62 121 GLU A N 1
ATOM 937 C CA . GLU A 1 121 ? 3.998 -2.216 0.893 1.00 98.62 121 GLU A CA 1
ATOM 938 C C . GLU A 1 121 ? 4.799 -1.267 1.791 1.00 98.62 121 GLU A C 1
ATOM 940 O O . GLU A 1 121 ? 5.270 -1.667 2.854 1.00 98.62 121 GLU A O 1
ATOM 945 N N . GLU A 1 122 ? 4.969 -0.008 1.380 1.00 98.50 122 GLU A N 1
ATOM 946 C CA . GLU A 1 122 ? 5.701 0.989 2.174 1.00 98.50 122 GLU A CA 1
ATOM 947 C C . GLU A 1 122 ? 4.900 1.440 3.397 1.00 98.50 122 GLU A C 1
ATOM 949 O O . GLU A 1 122 ? 5.451 1.570 4.489 1.00 98.50 122 GLU A O 1
ATOM 954 N N . LEU A 1 123 ? 3.584 1.612 3.246 1.00 98.56 123 LEU A N 1
ATOM 955 C CA . LEU A 1 123 ? 2.693 1.976 4.341 1.00 98.56 123 LEU A CA 1
ATOM 956 C C . LEU A 1 123 ? 2.756 0.940 5.467 1.00 98.56 123 LEU A C 1
ATOM 958 O O . LEU A 1 123 ? 2.845 1.311 6.634 1.00 98.56 123 LEU A O 1
ATOM 962 N N . ALA A 1 124 ? 2.773 -0.351 5.135 1.00 98.31 124 ALA A N 1
ATOM 963 C CA . ALA A 1 124 ? 2.853 -1.423 6.124 1.00 98.31 124 ALA A CA 1
ATOM 964 C C . ALA A 1 124 ? 4.176 -1.458 6.906 1.00 98.31 124 ALA A C 1
ATOM 966 O O . ALA A 1 124 ? 4.210 -1.960 8.028 1.00 98.31 124 ALA A O 1
ATOM 967 N N . LYS A 1 125 ? 5.255 -0.914 6.329 1.00 97.62 125 LYS A N 1
ATOM 968 C CA . LYS A 1 125 ? 6.608 -0.899 6.911 1.00 97.62 125 LYS A CA 1
ATOM 969 C C . LYS A 1 125 ? 6.873 0.324 7.789 1.00 97.62 125 LYS A C 1
ATOM 971 O O . LYS A 1 125 ? 7.941 0.406 8.394 1.00 97.62 125 LYS A O 1
ATOM 976 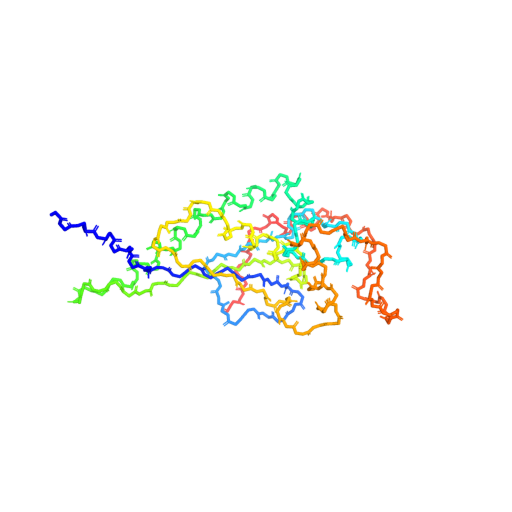N N . LEU A 1 126 ? 5.938 1.275 7.868 1.00 97.62 126 LEU A N 1
ATOM 977 C CA . LEU A 1 126 ? 6.128 2.472 8.681 1.00 97.62 126 LEU A CA 1
ATOM 978 C C . LEU A 1 126 ? 6.303 2.116 10.171 1.00 97.62 126 LEU A C 1
ATOM 980 O O . LEU A 1 126 ? 5.518 1.343 10.717 1.00 97.62 126 LEU A O 1
ATOM 984 N N . PRO A 1 127 ? 7.265 2.738 10.876 1.00 96.88 127 PRO A N 1
ATOM 985 C CA . PRO A 1 127 ? 7.512 2.471 12.296 1.00 96.88 127 PRO A CA 1
ATOM 986 C C . PRO A 1 127 ? 6.472 3.115 13.228 1.00 96.88 127 PRO A C 1
ATOM 988 O O . PRO A 1 127 ? 6.552 2.966 14.442 1.00 96.88 127 PRO A O 1
ATOM 991 N N . VAL A 1 128 ? 5.516 3.868 12.677 1.00 97.12 128 VAL A N 1
ATOM 992 C CA . VAL A 1 128 ? 4.498 4.610 13.436 1.00 97.12 128 VAL A CA 1
ATOM 993 C C . VAL A 1 128 ? 3.369 3.713 13.955 1.00 97.12 128 VAL A C 1
ATOM 995 O O . VAL A 1 128 ? 2.580 4.146 14.794 1.00 97.12 128 VAL A O 1
ATOM 998 N N . TRP A 1 129 ? 3.260 2.476 13.460 1.00 97.00 129 TRP A N 1
ATOM 999 C CA . TRP A 1 129 ? 2.193 1.567 13.865 1.00 97.00 129 TRP A CA 1
ATOM 1000 C C . TRP A 1 129 ? 2.387 1.089 15.312 1.00 97.00 129 TRP A C 1
ATOM 1002 O O . TRP A 1 129 ? 3.441 0.539 15.632 1.00 97.00 129 TRP A O 1
ATOM 1012 N N . PRO A 1 130 ? 1.382 1.261 16.191 1.00 95.19 130 PRO A N 1
ATOM 1013 C CA . PRO A 1 130 ? 1.466 0.805 17.574 1.00 95.19 130 PRO A CA 1
ATOM 1014 C C . PRO A 1 130 ? 1.709 -0.705 17.711 1.00 95.19 130 PRO A C 1
ATOM 1016 O O . PRO A 1 130 ? 1.246 -1.496 16.893 1.00 95.19 130 PRO A O 1
ATOM 1019 N N . GLU A 1 131 ? 2.337 -1.131 18.812 1.00 92.56 131 GLU A N 1
ATOM 1020 C CA . GLU A 1 131 ? 2.625 -2.553 19.097 1.00 92.56 131 GLU A CA 1
ATOM 1021 C C . GLU A 1 131 ? 1.379 -3.454 19.054 1.00 92.56 131 GLU A C 1
ATOM 1023 O O . GLU A 1 131 ? 1.466 -4.639 18.730 1.00 92.56 131 GLU A O 1
ATOM 1028 N N . HIS A 1 132 ? 0.204 -2.908 19.385 1.00 91.69 132 HIS A N 1
ATOM 1029 C CA . HIS A 1 132 ? -1.052 -3.658 19.391 1.00 91.69 132 HIS A CA 1
ATOM 1030 C C . HIS A 1 132 ? -1.655 -3.865 17.995 1.00 91.69 132 HIS A C 1
ATOM 1032 O O . HIS A 1 132 ? -2.714 -4.493 17.894 1.00 91.69 132 HIS A O 1
ATOM 1038 N N . TYR A 1 133 ? -1.011 -3.360 16.936 1.00 95.81 133 TYR A N 1
ATOM 1039 C CA . TYR A 1 133 ? -1.445 -3.534 15.553 1.00 95.81 133 TYR A CA 1
ATOM 1040 C C . TYR A 1 133 ? -0.923 -4.836 14.938 1.00 95.81 133 TYR A C 1
ATOM 1042 O O . TYR A 1 133 ? 0.258 -5.194 14.974 1.00 95.81 133 TYR A O 1
ATOM 1050 N N . ASP A 1 134 ? -1.837 -5.540 14.286 1.00 96.19 134 ASP A N 1
ATOM 1051 C CA . ASP A 1 134 ? -1.562 -6.611 13.347 1.00 96.19 134 ASP A CA 1
ATOM 1052 C C . ASP A 1 134 ? -1.704 -6.082 11.925 1.00 96.19 134 ASP A C 1
ATOM 1054 O O . ASP A 1 134 ? -2.798 -6.088 11.363 1.00 96.19 134 ASP A O 1
ATOM 1058 N N . VAL A 1 135 ? -0.607 -5.561 11.376 1.00 98.00 135 VAL A N 1
ATOM 1059 C CA . VAL A 1 135 ? -0.580 -4.995 10.025 1.00 98.00 135 VAL A CA 1
ATOM 1060 C C . VAL A 1 135 ? -0.519 -6.121 9.000 1.00 98.00 135 VAL A C 1
ATOM 1062 O O . VAL A 1 135 ? 0.359 -6.981 9.061 1.00 98.00 135 VAL A O 1
ATOM 1065 N N . ARG A 1 136 ? -1.464 -6.119 8.062 1.00 98.12 136 ARG A N 1
ATOM 1066 C CA . ARG A 1 136 ? -1.608 -7.121 7.005 1.00 98.12 136 ARG A CA 1
ATOM 1067 C C . ARG A 1 136 ? -1.730 -6.423 5.664 1.00 98.12 136 ARG A C 1
ATOM 1069 O O . ARG A 1 136 ? -2.439 -5.426 5.551 1.00 98.12 136 ARG A O 1
ATOM 1076 N N . VAL A 1 137 ? -1.066 -6.967 4.653 1.00 98.38 137 VAL A N 1
ATOM 1077 C CA . VAL A 1 137 ? -1.093 -6.444 3.286 1.00 98.38 137 VAL A CA 1
ATOM 1078 C C . VAL A 1 137 ? -1.710 -7.486 2.368 1.00 98.38 137 VAL A C 1
ATOM 1080 O O . VAL A 1 137 ? -1.408 -8.670 2.485 1.00 98.38 137 VAL A O 1
ATOM 1083 N N . ASN A 1 138 ? -2.588 -7.037 1.477 1.00 97.44 138 ASN A N 1
ATOM 1084 C CA . ASN A 1 138 ? -3.226 -7.856 0.455 1.00 97.44 138 ASN A CA 1
ATOM 1085 C C . ASN A 1 138 ? -3.211 -7.111 -0.885 1.00 97.44 138 ASN A C 1
ATOM 1087 O O . ASN A 1 138 ? -3.484 -5.906 -0.927 1.00 97.44 138 ASN A O 1
ATOM 1091 N N . HIS A 1 139 ? -2.931 -7.801 -1.989 1.00 97.38 139 HIS A N 1
ATOM 1092 C CA . HIS A 1 139 ? -2.845 -7.178 -3.306 1.00 97.38 139 HIS A CA 1
ATOM 1093 C C . HIS A 1 139 ? -3.834 -7.802 -4.276 1.00 97.38 139 HIS A C 1
ATOM 1095 O O . HIS A 1 139 ? -3.525 -8.741 -5.011 1.00 97.38 139 HIS A O 1
ATOM 1101 N N . ARG A 1 140 ? -5.027 -7.210 -4.353 1.00 95.75 140 ARG A N 1
ATOM 1102 C CA . ARG A 1 140 ? -6.144 -7.789 -5.103 1.00 95.75 140 ARG A CA 1
ATOM 1103 C C . ARG A 1 140 ? -5.787 -8.118 -6.554 1.00 95.75 140 ARG A C 1
ATOM 1105 O O . ARG A 1 140 ? -6.146 -9.180 -7.033 1.00 95.75 140 ARG A O 1
ATOM 1112 N N . ASP A 1 141 ? -5.094 -7.226 -7.259 1.00 93.56 141 ASP A N 1
ATOM 1113 C CA . ASP A 1 141 ? -4.803 -7.394 -8.695 1.00 93.56 141 ASP A CA 1
ATOM 1114 C C . ASP A 1 141 ? -3.401 -7.964 -8.987 1.00 93.56 141 ASP A C 1
ATOM 1116 O O . ASP A 1 141 ? -2.979 -8.016 -10.145 1.00 93.56 141 ASP A O 1
ATOM 1120 N N . VAL A 1 142 ? -2.654 -8.352 -7.949 1.00 91.94 142 VAL A N 1
ATOM 1121 C CA . VAL A 1 142 ? -1.321 -8.972 -8.075 1.00 91.94 142 VAL A CA 1
ATOM 1122 C C . VAL A 1 142 ? -1.341 -10.429 -7.609 1.00 91.94 142 VAL A C 1
ATOM 1124 O O . VAL A 1 142 ? -0.658 -11.271 -8.196 1.00 91.94 142 VAL A O 1
ATOM 1127 N N . ASP A 1 143 ? -2.155 -10.737 -6.601 1.00 88.00 143 ASP A N 1
ATOM 1128 C CA . ASP A 1 143 ? -2.249 -12.077 -6.020 1.00 88.00 143 ASP A CA 1
ATOM 1129 C C . ASP A 1 143 ? -3.161 -13.008 -6.845 1.00 88.00 143 ASP A C 1
ATOM 1131 O O . ASP A 1 143 ? -3.087 -14.231 -6.725 1.00 88.00 143 ASP A O 1
ATOM 1135 N N . ILE A 1 144 ? -3.979 -12.454 -7.748 1.00 84.31 144 ILE A N 1
ATOM 1136 C CA . ILE A 1 144 ? -4.791 -13.221 -8.703 1.00 84.31 144 ILE A CA 1
ATOM 1137 C C . ILE A 1 144 ? -3.927 -13.644 -9.906 1.00 84.31 144 ILE A C 1
ATOM 1139 O O . ILE A 1 144 ? -3.172 -12.818 -10.422 1.00 84.31 144 ILE A O 1
ATOM 1143 N N . PRO A 1 145 ? -4.061 -14.889 -10.411 1.00 81.75 145 PRO A N 1
ATOM 1144 C CA . PRO A 1 145 ? -3.335 -15.344 -11.591 1.00 81.75 145 PRO A CA 1
ATOM 1145 C C . PRO A 1 145 ? -3.499 -14.432 -12.809 1.00 81.75 145 PRO A C 1
ATOM 1147 O O . PRO A 1 145 ? -4.612 -14.159 -13.262 1.00 81.75 145 PRO A O 1
ATOM 1150 N N . HIS A 1 146 ? -2.376 -14.012 -13.388 1.00 80.06 146 HIS A N 1
ATOM 1151 C CA . HIS A 1 146 ? -2.322 -13.247 -14.635 1.00 80.06 146 HIS A CA 1
ATOM 1152 C C . HIS A 1 146 ? -1.070 -13.601 -15.445 1.00 80.06 146 HIS A C 1
ATOM 1154 O O . HIS A 1 146 ? -0.115 -14.189 -14.937 1.00 80.06 146 HIS A O 1
ATOM 1160 N N . ARG A 1 147 ? -1.051 -13.209 -16.725 1.00 80.50 147 ARG A N 1
ATOM 1161 C CA . ARG A 1 147 ? -0.005 -13.632 -17.674 1.00 80.50 147 ARG A CA 1
ATOM 1162 C C . ARG A 1 147 ? 1.425 -13.242 -17.275 1.00 80.50 147 ARG A C 1
ATOM 1164 O O . ARG A 1 147 ? 2.357 -13.966 -17.591 1.00 80.50 147 ARG A O 1
ATOM 1171 N N . TYR A 1 148 ? 1.594 -12.143 -16.536 1.00 79.94 148 TYR A N 1
ATOM 1172 C CA . TYR A 1 148 ? 2.907 -11.665 -16.082 1.00 79.94 148 TYR A CA 1
ATOM 1173 C C . TYR A 1 148 ? 3.272 -12.128 -14.662 1.00 79.94 148 TYR A C 1
ATOM 1175 O O . TYR A 1 148 ? 4.308 -11.718 -14.150 1.00 79.94 148 TYR A O 1
ATOM 1183 N N . GLN A 1 149 ? 2.446 -12.943 -13.991 1.00 83.88 149 GLN A N 1
ATOM 1184 C CA . GLN A 1 149 ? 2.639 -13.254 -12.566 1.00 83.88 149 GLN A CA 1
ATOM 1185 C C . GLN A 1 149 ? 3.950 -13.970 -12.303 1.00 83.88 149 GLN A C 1
ATOM 1187 O O . GLN A 1 149 ? 4.724 -13.545 -11.452 1.00 83.88 149 GLN A O 1
ATOM 1192 N N . LYS A 1 150 ? 4.206 -15.033 -13.069 1.00 86.12 150 LYS A N 1
ATOM 1193 C CA . LYS A 1 150 ? 5.425 -15.831 -12.938 1.00 86.12 150 LYS A CA 1
ATOM 1194 C C . LYS A 1 150 ? 6.665 -14.984 -13.201 1.00 86.12 150 LYS A C 1
ATOM 1196 O O . LYS A 1 150 ? 7.612 -15.060 -12.431 1.00 86.12 150 LYS A O 1
ATOM 1201 N N . TRP A 1 151 ? 6.622 -14.146 -14.236 1.00 87.06 151 TRP A N 1
ATOM 1202 C CA . TRP A 1 151 ? 7.718 -13.247 -14.584 1.00 87.06 151 TRP A CA 1
ATOM 1203 C C . TRP A 1 151 ? 8.015 -12.237 -13.466 1.00 87.06 151 TRP A C 1
ATOM 1205 O O . TRP A 1 151 ? 9.151 -12.114 -13.015 1.00 87.06 151 TRP A O 1
ATOM 1215 N N . HIS A 1 152 ? 6.985 -11.561 -12.950 1.00 88.19 152 HIS A N 1
ATOM 1216 C CA . HIS A 1 152 ? 7.144 -10.584 -11.865 1.00 88.19 152 HIS A CA 1
ATOM 1217 C C . HIS A 1 152 ? 7.614 -11.238 -10.565 1.00 88.19 152 HIS A C 1
ATOM 1219 O O . HIS A 1 152 ? 8.482 -10.690 -9.891 1.00 88.19 152 HIS A O 1
ATOM 1225 N N . GLN A 1 153 ? 7.112 -12.434 -10.253 1.00 89.19 153 GLN A N 1
ATOM 1226 C CA . GLN A 1 153 ? 7.549 -13.211 -9.096 1.00 89.19 153 GLN A CA 1
ATOM 1227 C C . GLN A 1 153 ? 9.025 -13.625 -9.208 1.00 89.19 153 GLN A C 1
ATOM 1229 O O . GLN A 1 153 ? 9.781 -13.449 -8.257 1.00 89.19 153 GLN A O 1
ATOM 1234 N N . GLN A 1 154 ? 9.461 -14.102 -10.377 1.00 90.12 154 GLN A N 1
ATOM 1235 C CA . GLN A 1 154 ? 10.867 -14.437 -10.627 1.00 90.12 154 GLN A CA 1
ATOM 1236 C C . GLN A 1 154 ? 11.778 -13.217 -10.467 1.00 90.12 154 GLN A C 1
ATOM 1238 O O . GLN A 1 154 ? 12.827 -13.310 -9.835 1.00 90.12 154 GLN A O 1
ATOM 1243 N N . ASN A 1 155 ? 11.375 -12.062 -10.996 1.00 89.69 155 ASN A N 1
ATOM 1244 C CA . ASN A 1 155 ? 12.153 -10.832 -10.869 1.00 89.69 155 ASN A CA 1
ATOM 1245 C C . ASN A 1 155 ? 12.225 -10.327 -9.422 1.00 89.69 155 ASN A C 1
ATOM 1247 O O . ASN A 1 155 ? 13.283 -9.867 -8.994 1.00 89.69 155 ASN A O 1
ATOM 1251 N N . LEU A 1 156 ? 11.144 -10.467 -8.650 1.00 90.31 156 LEU A N 1
ATOM 1252 C CA . LEU A 1 156 ? 11.148 -10.182 -7.215 1.00 90.31 156 LEU A CA 1
ATOM 1253 C C . LEU A 1 156 ? 12.119 -11.104 -6.460 1.00 90.31 156 LEU A C 1
ATOM 1255 O O . LEU A 1 156 ? 12.883 -10.635 -5.621 1.00 90.31 156 LEU A O 1
ATOM 1259 N N . GLU A 1 157 ? 12.131 -12.401 -6.773 1.00 92.38 157 GLU A N 1
ATOM 1260 C CA . GLU A 1 157 ? 13.051 -13.369 -6.159 1.00 92.38 157 GLU A CA 1
ATOM 1261 C C . GLU A 1 157 ? 14.517 -13.095 -6.513 1.00 92.38 157 GLU A C 1
ATOM 1263 O O . GLU A 1 157 ? 15.387 -13.203 -5.648 1.00 92.38 157 GLU A O 1
ATOM 1268 N N . ARG A 1 158 ? 14.801 -12.716 -7.766 1.00 91.44 158 ARG A N 1
ATOM 1269 C CA . ARG A 1 158 ? 16.139 -12.287 -8.207 1.00 91.44 158 ARG A CA 1
ATOM 1270 C C . ARG A 1 158 ? 16.611 -11.068 -7.420 1.00 91.44 158 ARG A C 1
ATOM 1272 O O . ARG A 1 158 ? 17.702 -11.078 -6.856 1.00 91.44 158 ARG A O 1
ATOM 1279 N N . GLU A 1 159 ? 15.759 -10.054 -7.300 1.00 90.19 159 GLU A N 1
ATOM 1280 C CA . GLU A 1 159 ? 16.072 -8.843 -6.540 1.00 90.19 159 GLU A CA 1
ATOM 1281 C C . GLU A 1 159 ? 16.322 -9.142 -5.053 1.00 90.19 159 GLU A C 1
ATOM 1283 O O . GLU A 1 159 ? 17.279 -8.631 -4.473 1.00 90.19 159 GLU A O 1
ATOM 1288 N N . GLN A 1 160 ? 15.526 -10.025 -4.440 1.00 89.75 160 GLN A N 1
ATOM 1289 C CA . GLN A 1 160 ? 15.729 -10.463 -3.052 1.00 89.75 160 GLN A CA 1
ATOM 1290 C C . GLN A 1 160 ? 17.060 -11.198 -2.840 1.00 89.75 160 GLN A C 1
ATOM 1292 O O . GLN A 1 160 ? 17.622 -11.141 -1.747 1.00 89.75 160 GLN A O 1
ATOM 1297 N N . LYS A 1 161 ? 17.588 -11.855 -3.878 1.00 92.94 161 LYS A N 1
ATOM 1298 C CA . LYS A 1 161 ? 18.923 -12.475 -3.879 1.00 92.94 161 LYS A CA 1
ATOM 1299 C C . LYS A 1 161 ? 20.053 -11.484 -4.184 1.00 92.94 161 LYS A C 1
ATOM 1301 O O . LYS A 1 161 ? 21.218 -11.871 -4.140 1.00 92.94 161 LYS A O 1
ATOM 1306 N N . GLY A 1 162 ? 19.733 -10.220 -4.472 1.00 89.62 162 GLY A N 1
ATOM 1307 C CA . GLY A 1 162 ? 20.701 -9.196 -4.866 1.00 89.62 162 GLY A CA 1
ATOM 1308 C C . GLY A 1 162 ? 21.151 -9.295 -6.327 1.00 89.62 162 GLY A C 1
ATOM 1309 O O . GLY A 1 162 ? 22.157 -8.691 -6.694 1.00 89.62 162 GLY A O 1
ATOM 1310 N N . GLU A 1 163 ? 20.431 -10.049 -7.159 1.00 89.50 163 GLU A N 1
ATOM 1311 C CA . GLU A 1 163 ? 20.711 -10.168 -8.589 1.00 89.50 163 GLU A CA 1
ATOM 1312 C C . GLU A 1 163 ? 20.152 -8.957 -9.350 1.00 89.50 163 GLU A C 1
ATOM 1314 O O . GLU A 1 163 ? 19.085 -8.422 -9.029 1.00 89.50 163 GLU A O 1
ATOM 1319 N N . THR A 1 164 ? 20.862 -8.521 -10.389 1.00 83.50 164 THR A N 1
ATOM 1320 C CA . THR A 1 164 ? 20.367 -7.483 -11.294 1.00 83.50 164 THR A CA 1
ATOM 1321 C C . THR A 1 164 ? 19.350 -8.075 -12.266 1.00 83.50 164 THR A C 1
ATOM 1323 O O . THR A 1 164 ? 19.556 -9.138 -12.849 1.00 83.50 164 THR A O 1
ATOM 1326 N N . VAL A 1 165 ? 18.239 -7.369 -12.465 1.00 82.25 165 VAL A N 1
ATOM 1327 C CA . VAL A 1 165 ? 17.210 -7.749 -13.438 1.00 82.25 165 VAL A CA 1
ATOM 1328 C C . VAL A 1 165 ? 17.426 -6.939 -14.709 1.00 82.25 165 VAL A C 1
ATOM 1330 O O . VAL A 1 165 ? 17.500 -5.711 -14.657 1.00 82.25 165 VAL A O 1
ATOM 1333 N N . ASN A 1 166 ? 17.534 -7.627 -15.845 1.00 80.31 166 ASN A N 1
ATOM 1334 C CA . ASN A 1 166 ? 17.581 -6.975 -17.147 1.00 80.31 166 ASN A CA 1
ATOM 1335 C C . ASN A 1 166 ? 16.182 -6.439 -17.494 1.00 80.31 166 ASN A C 1
ATOM 1337 O O . ASN A 1 166 ? 15.233 -7.214 -17.581 1.00 80.31 166 ASN A O 1
ATOM 1341 N N . LEU A 1 167 ? 16.056 -5.120 -17.658 1.00 80.81 167 LEU A N 1
ATOM 1342 C CA . LEU A 1 167 ? 14.780 -4.463 -17.962 1.00 80.81 167 LEU A CA 1
ATOM 1343 C C . LEU A 1 167 ? 14.357 -4.635 -19.427 1.00 80.81 167 LEU A C 1
ATOM 1345 O O . LEU A 1 167 ? 13.170 -4.510 -19.731 1.00 80.81 167 LEU A O 1
ATOM 1349 N N . ASP A 1 168 ? 15.314 -4.962 -20.296 1.00 74.50 168 ASP A N 1
ATOM 1350 C CA . ASP A 1 168 ? 15.101 -5.152 -21.732 1.00 74.50 168 ASP A CA 1
ATOM 1351 C C . ASP A 1 168 ? 14.642 -6.582 -22.063 1.00 74.50 168 ASP A C 1
ATOM 1353 O O . ASP A 1 168 ? 14.184 -6.858 -23.169 1.00 74.50 168 ASP A O 1
ATOM 1357 N N . ASP A 1 169 ? 14.748 -7.508 -21.103 1.00 70.25 169 ASP A N 1
ATOM 1358 C CA . ASP A 1 169 ? 14.284 -8.883 -21.260 1.00 70.25 169 ASP A CA 1
ATOM 1359 C C . ASP A 1 169 ? 12.780 -8.952 -20.972 1.00 70.25 169 ASP A C 1
ATOM 1361 O O . ASP A 1 169 ? 12.311 -8.787 -19.841 1.00 70.25 169 ASP A O 1
ATOM 1365 N N . HIS A 1 170 ? 11.987 -9.150 -22.018 1.00 63.28 170 HIS A N 1
ATOM 1366 C CA . HIS A 1 170 ? 10.552 -9.353 -21.904 1.00 63.28 170 HIS A CA 1
ATOM 1367 C C . HIS A 1 170 ? 10.295 -10.857 -21.849 1.00 63.28 170 HIS A C 1
ATOM 1369 O O . HIS A 1 170 ? 10.014 -11.486 -22.862 1.00 63.28 170 HIS A O 1
ATOM 1375 N N . GLY A 1 171 ? 10.381 -11.447 -20.653 1.00 57.94 171 GLY A N 1
ATOM 1376 C CA . GLY A 1 171 ? 10.189 -12.888 -20.429 1.00 57.94 171 GLY A CA 1
ATOM 1377 C C . GLY A 1 171 ? 8.768 -13.422 -20.665 1.00 57.94 171 GLY A C 1
ATOM 1378 O O . GLY A 1 171 ? 8.380 -14.432 -20.079 1.00 57.94 171 GLY A O 1
ATOM 1379 N N . VAL A 1 172 ? 7.971 -12.741 -21.490 1.00 59.66 172 VAL A N 1
ATOM 1380 C CA . VAL A 1 172 ? 6.684 -13.207 -22.001 1.00 59.66 172 VAL A CA 1
ATOM 1381 C C . VAL A 1 172 ? 6.768 -13.153 -23.522 1.00 59.66 172 VAL A C 1
ATOM 1383 O O . VAL A 1 172 ? 6.915 -12.070 -24.083 1.00 59.66 172 VAL A O 1
ATOM 1386 N N . GLU A 1 173 ? 6.699 -14.321 -24.173 1.00 51.44 173 GLU A N 1
ATOM 1387 C CA . GLU A 1 173 ? 6.611 -14.430 -25.634 1.00 51.44 173 GLU A CA 1
ATOM 1388 C C . GLU A 1 173 ? 5.547 -13.456 -26.153 1.00 51.44 173 GLU A C 1
ATOM 1390 O O . GLU A 1 173 ? 4.463 -13.360 -25.573 1.00 51.44 173 GLU A O 1
ATOM 1395 N N . SER A 1 174 ? 5.888 -12.709 -27.204 1.00 47.06 174 SER A N 1
ATOM 1396 C CA . SER A 1 174 ? 5.127 -11.600 -27.787 1.00 47.06 174 SER A CA 1
ATOM 1397 C C . SER A 1 174 ? 3.705 -12.009 -28.191 1.00 47.06 174 SER A C 1
ATOM 1399 O O . SER A 1 174 ? 3.431 -12.339 -29.344 1.00 47.06 174 SER A O 1
ATOM 1401 N N . GLY A 1 175 ? 2.802 -12.013 -27.217 1.00 44.59 175 GLY A N 1
ATOM 1402 C CA . GLY A 1 175 ? 1.364 -12.152 -27.372 1.00 44.59 175 GLY A CA 1
ATOM 1403 C C . GLY A 1 17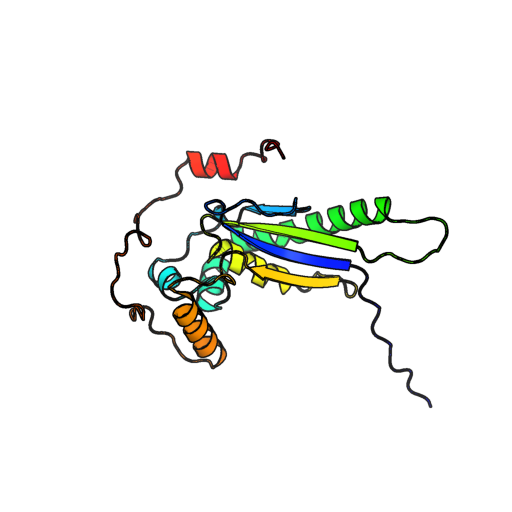5 ? 0.706 -10.795 -27.173 1.00 44.59 175 GLY A C 1
ATOM 1404 O O . GLY A 1 175 ? 0.582 -10.344 -26.039 1.00 44.59 175 GLY A O 1
ATOM 1405 N N . ASP A 1 176 ? 0.320 -10.182 -28.292 1.00 42.41 176 ASP A N 1
ATOM 1406 C CA . ASP A 1 176 ? -0.547 -9.007 -28.450 1.00 42.41 176 ASP A CA 1
ATOM 1407 C C . ASP A 1 176 ? -0.493 -7.973 -27.297 1.00 42.41 176 ASP A C 1
ATOM 1409 O O . ASP A 1 176 ? -1.271 -7.999 -26.336 1.00 42.41 176 ASP A O 1
ATOM 1413 N N . ASP A 1 177 ? 0.437 -7.020 -27.419 1.00 45.47 177 ASP A N 1
ATOM 1414 C CA . ASP A 1 177 ? 0.742 -5.927 -26.479 1.00 45.47 177 ASP A CA 1
ATOM 1415 C C . ASP A 1 177 ? -0.360 -4.853 -26.350 1.00 45.47 177 ASP A C 1
ATOM 1417 O O . ASP A 1 177 ? -0.125 -3.756 -25.849 1.00 45.47 177 ASP A O 1
ATOM 1421 N N . SER A 1 178 ? -1.611 -5.165 -26.696 1.00 45.69 178 SER A N 1
ATOM 1422 C CA . SER A 1 178 ? -2.763 -4.254 -26.538 1.00 45.69 178 SER A CA 1
ATOM 1423 C C . SER A 1 178 ? -3.031 -3.804 -25.087 1.00 45.69 178 SER A C 1
ATOM 1425 O O . SER A 1 178 ? -3.794 -2.875 -24.828 1.00 45.69 178 SER A O 1
ATOM 1427 N N . ASP A 1 179 ? -2.382 -4.441 -24.114 1.00 48.00 179 ASP A N 1
ATOM 1428 C CA . ASP A 1 179 ? -2.452 -4.132 -22.681 1.00 48.00 179 ASP A CA 1
ATOM 1429 C C . ASP A 1 179 ? -1.296 -3.247 -22.177 1.00 48.00 179 ASP A C 1
ATOM 1431 O O . ASP A 1 179 ? -1.325 -2.785 -21.026 1.00 48.00 179 ASP A O 1
ATOM 1435 N N . LEU A 1 180 ? -0.282 -3.036 -23.021 1.00 50.22 180 LEU A N 1
ATOM 1436 C CA . LEU A 1 180 ? 0.946 -2.305 -22.747 1.00 50.22 180 LEU A CA 1
ATOM 1437 C C . LEU A 1 180 ? 1.183 -1.250 -23.833 1.00 50.22 180 LEU A C 1
ATOM 1439 O O . LEU A 1 180 ? 2.210 -1.305 -24.480 1.00 50.22 180 LEU A O 1
ATOM 1443 N N . GLU A 1 181 ? 0.266 -0.292 -24.010 1.00 47.88 181 GLU A N 1
ATOM 1444 C CA . GLU A 1 181 ? 0.572 1.128 -24.278 1.00 47.88 181 GLU A CA 1
ATOM 1445 C C . GLU A 1 181 ? -0.673 1.921 -24.710 1.00 47.88 181 GLU A C 1
ATOM 1447 O O . GLU A 1 181 ? -1.393 1.569 -25.636 1.00 47.88 181 GLU A O 1
ATOM 1452 N N . SER A 1 182 ? -0.886 3.061 -24.055 1.00 38.22 182 SER A N 1
ATOM 1453 C CA . SER A 1 182 ? -0.784 4.323 -24.780 1.00 38.22 182 SER A CA 1
ATOM 1454 C C . SER A 1 182 ? 0.385 5.071 -24.141 1.00 38.22 182 SER A C 1
ATOM 1456 O O . SER A 1 182 ? 0.409 5.330 -22.932 1.00 38.22 182 SER A O 1
ATOM 1458 N N . GLU A 1 183 ? 1.430 5.312 -24.923 1.00 44.47 183 GLU A N 1
ATOM 1459 C CA . GLU A 1 183 ? 2.476 6.257 -24.562 1.00 44.47 183 GLU A CA 1
ATOM 1460 C C . GLU A 1 183 ? 1.847 7.651 -24.385 1.00 44.47 183 GLU A C 1
ATOM 1462 O O . GLU A 1 183 ? 0.936 8.026 -25.121 1.00 44.47 183 GLU A O 1
ATOM 1467 N N . SER A 1 184 ? 2.361 8.440 -23.436 1.00 43.19 184 SER A N 1
ATOM 1468 C CA . SER A 1 184 ? 2.139 9.896 -23.324 1.00 43.19 184 SER A CA 1
ATOM 1469 C C . SER A 1 184 ? 0.826 10.471 -22.754 1.00 43.19 184 SER A C 1
ATOM 1471 O O . SER A 1 184 ? 0.538 11.638 -23.008 1.00 43.19 184 SER A O 1
ATOM 1473 N N . GLU A 1 185 ? 0.088 9.796 -21.866 1.00 41.56 185 GLU A N 1
ATOM 1474 C CA . GLU A 1 185 ? -0.867 10.544 -21.021 1.00 41.56 185 GLU A CA 1
ATOM 1475 C C . GLU A 1 185 ? -0.113 11.279 -19.899 1.00 41.56 185 GLU A C 1
ATOM 1477 O O . GLU A 1 185 ? -0.028 10.837 -18.750 1.00 41.56 185 GLU A O 1
ATOM 1482 N N . ILE A 1 186 ? 0.477 12.428 -20.253 1.00 49.22 186 ILE A N 1
ATOM 1483 C CA . ILE A 1 186 ? 0.729 13.497 -19.284 1.00 49.22 186 ILE A CA 1
ATOM 1484 C C . ILE A 1 186 ? -0.622 13.730 -18.599 1.00 49.22 186 ILE A C 1
ATOM 1486 O O . ILE A 1 186 ? -1.592 13.972 -19.319 1.00 49.22 186 ILE A O 1
ATOM 1490 N N . PRO A 1 187 ? -0.717 13.643 -17.256 1.00 44.53 187 PRO A N 1
ATOM 1491 C CA . PRO A 1 187 ? -1.976 13.854 -16.558 1.00 44.53 187 PRO A CA 1
ATOM 1492 C C . PRO A 1 187 ? -2.585 15.159 -17.046 1.00 44.53 187 PRO A C 1
ATOM 1494 O O . PRO A 1 187 ? -1.953 16.216 -16.918 1.00 44.53 187 PRO A O 1
ATOM 1497 N N . THR A 1 188 ? -3.765 15.078 -17.655 1.00 5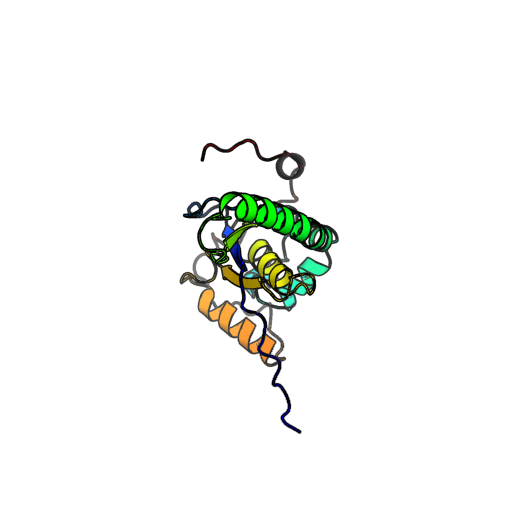9.94 188 THR A N 1
ATOM 1498 C CA . THR A 1 188 ? -4.426 16.277 -18.153 1.00 59.94 188 THR A CA 1
ATOM 1499 C C . THR A 1 188 ? -4.735 17.184 -16.963 1.00 59.94 188 THR A C 1
ATOM 1501 O O . THR A 1 188 ? -4.821 16.748 -15.809 1.00 59.94 188 THR A O 1
ATOM 1504 N N . GLU A 1 189 ? -4.906 18.477 -17.212 1.00 49.62 189 GLU A N 1
ATOM 1505 C CA . GLU A 1 189 ? -5.328 19.403 -16.158 1.00 49.62 189 GLU A CA 1
ATOM 1506 C C . GLU A 1 189 ? -6.667 18.963 -15.527 1.00 49.62 189 GLU A C 1
ATOM 1508 O O . GLU A 1 189 ? -6.930 19.202 -14.349 1.00 49.62 189 GLU A O 1
ATOM 1513 N N . GLU A 1 190 ? -7.484 18.231 -16.284 1.00 48.38 190 GLU A N 1
ATOM 1514 C CA . GLU A 1 190 ? -8.724 17.616 -15.827 1.00 48.38 190 GLU A CA 1
ATOM 1515 C C . GLU A 1 190 ? -8.483 16.410 -14.901 1.00 48.38 190 GLU A C 1
ATOM 1517 O O . GLU A 1 190 ? -9.115 16.326 -13.848 1.00 48.38 190 GLU A O 1
ATOM 1522 N N . ASP A 1 191 ? -7.495 15.554 -15.189 1.00 53.03 191 ASP A N 1
ATOM 1523 C CA . ASP A 1 191 ? -7.071 14.464 -14.292 1.00 53.03 191 ASP A CA 1
ATOM 1524 C C . ASP A 1 191 ? -6.525 14.990 -12.962 1.00 53.03 191 ASP A C 1
ATOM 1526 O O . ASP A 1 191 ? -6.813 14.436 -11.895 1.00 53.03 191 ASP A O 1
ATOM 1530 N N . ARG A 1 192 ? -5.765 16.091 -13.005 1.00 61.38 192 ARG A N 1
ATOM 1531 C CA . ARG A 1 192 ? -5.258 16.767 -11.801 1.00 61.38 192 ARG A CA 1
ATOM 1532 C C . ARG A 1 192 ? -6.397 17.356 -10.977 1.00 61.38 192 ARG A C 1
ATOM 1534 O O . ARG A 1 192 ? -6.437 17.156 -9.763 1.00 61.38 192 ARG A O 1
ATOM 1541 N N . ARG A 1 193 ? -7.373 17.998 -11.626 1.00 57.41 193 ARG A N 1
ATOM 1542 C CA . ARG A 1 193 ? -8.590 18.501 -10.967 1.00 57.41 193 ARG A CA 1
ATOM 1543 C C . ARG A 1 193 ? -9.433 17.370 -10.383 1.00 57.41 193 ARG A C 1
ATOM 1545 O O . ARG A 1 193 ? -9.946 17.511 -9.276 1.00 57.41 193 ARG A O 1
ATOM 1552 N N . HIS A 1 194 ? -9.539 16.230 -11.063 1.00 54.88 194 HIS A N 1
ATOM 1553 C CA . HIS A 1 194 ? -10.243 15.060 -10.539 1.00 54.88 194 HIS A CA 1
ATOM 1554 C C . HIS A 1 194 ? -9.513 14.391 -9.371 1.00 54.88 194 HIS A C 1
ATOM 1556 O O . HIS A 1 194 ? -10.171 13.885 -8.465 1.00 54.88 194 HIS A O 1
ATOM 1562 N N . ALA A 1 195 ? -8.179 14.416 -9.353 1.00 55.84 195 ALA A N 1
ATOM 1563 C CA . ALA A 1 195 ? -7.381 13.940 -8.226 1.00 55.84 195 ALA A CA 1
ATOM 1564 C C . ALA A 1 195 ? -7.461 14.864 -6.994 1.00 55.84 195 ALA A C 1
ATOM 1566 O O . ALA A 1 195 ? -7.297 14.379 -5.876 1.00 55.84 195 ALA A O 1
ATOM 1567 N N . GLN A 1 196 ? -7.723 16.162 -7.195 1.00 53.75 196 GLN A N 1
ATOM 1568 C CA . GLN A 1 196 ? -7.883 17.170 -6.135 1.00 53.75 196 GLN A CA 1
ATOM 1569 C C . GLN A 1 196 ? -9.330 17.338 -5.645 1.00 53.75 196 GLN A C 1
ATOM 1571 O O . GLN A 1 196 ? -9.561 17.921 -4.585 1.00 53.75 196 GLN A O 1
ATOM 1576 N N . ARG A 1 197 ? -10.325 16.840 -6.388 1.00 45.69 197 ARG A N 1
ATOM 1577 C CA . ARG A 1 197 ? -11.715 16.827 -5.924 1.00 45.69 197 ARG A CA 1
ATOM 1578 C C . ARG A 1 197 ? -11.836 15.905 -4.711 1.00 45.69 197 ARG A C 1
ATOM 1580 O O . ARG A 1 197 ? -11.459 14.735 -4.775 1.00 45.69 197 ARG A O 1
ATOM 1587 N N . LYS A 1 198 ? -12.411 16.426 -3.617 1.00 41.25 198 LYS A N 1
ATOM 1588 C CA . LYS A 1 198 ? -12.942 15.579 -2.540 1.00 41.25 198 LYS A CA 1
ATOM 1589 C C . LYS A 1 198 ? -13.831 14.516 -3.190 1.00 41.25 198 LYS A C 1
ATOM 1591 O O . LYS A 1 198 ? -14.582 14.878 -4.100 1.00 41.25 198 LYS A O 1
ATOM 1596 N N . PRO A 1 199 ? -13.734 13.242 -2.780 1.00 48.12 199 PRO A N 1
ATOM 1597 C CA . PRO A 1 199 ? -14.597 12.218 -3.334 1.00 48.12 199 PRO A CA 1
ATOM 1598 C C . PRO A 1 199 ? -16.043 12.682 -3.159 1.00 48.12 199 PRO A C 1
ATOM 1600 O O . PRO A 1 199 ? -16.487 12.930 -2.037 1.00 48.12 199 PRO A O 1
ATOM 1603 N N . GLU A 1 200 ? -16.749 12.840 -4.282 1.00 44.78 200 GLU A N 1
ATOM 1604 C CA . GLU A 1 200 ? -18.208 12.809 -4.281 1.00 44.78 200 GLU A CA 1
ATOM 1605 C C . GLU A 1 200 ? -18.609 11.572 -3.471 1.00 44.78 200 GLU A C 1
ATOM 1607 O O . GLU A 1 200 ? -17.930 10.541 -3.593 1.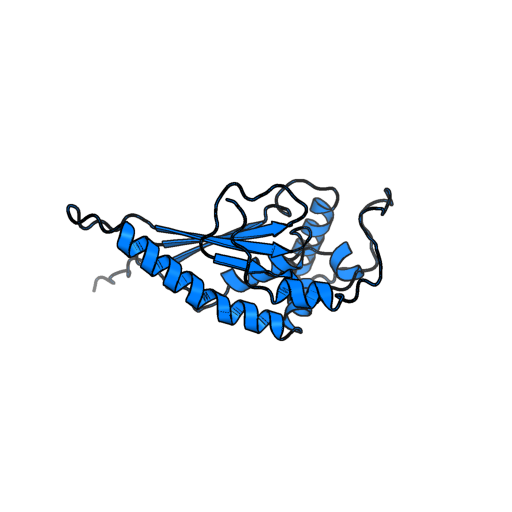00 44.78 200 GLU A O 1
ATOM 1612 N N . PRO A 1 201 ? -19.646 11.646 -2.623 1.00 37.81 201 PRO A N 1
ATOM 1613 C CA . PRO A 1 201 ? -20.176 10.458 -1.987 1.00 37.81 201 PRO A CA 1
ATOM 1614 C C . PRO A 1 201 ? -20.663 9.540 -3.109 1.00 37.81 201 PRO A C 1
ATOM 1616 O O . PRO A 1 201 ? -21.782 9.669 -3.598 1.00 37.81 201 PRO A O 1
ATOM 1619 N N . SER A 1 202 ? -19.787 8.645 -3.573 1.00 42.75 202 SER A N 1
ATOM 1620 C CA . SER A 1 202 ? -20.178 7.593 -4.489 1.00 42.75 202 SER A CA 1
ATOM 1621 C C . SER A 1 202 ? -21.282 6.844 -3.777 1.00 42.75 202 SER A C 1
ATOM 1623 O O . SER A 1 202 ? -21.130 6.524 -2.595 1.00 42.75 202 SER A O 1
ATOM 1625 N N . GLN A 1 203 ? -22.384 6.605 -4.477 1.00 35.84 203 GLN A N 1
ATOM 1626 C CA . GLN A 1 203 ? -23.381 5.657 -4.017 1.00 35.84 203 GLN A CA 1
ATOM 1627 C C . GLN A 1 203 ? -22.657 4.336 -3.742 1.00 35.84 203 GLN A C 1
ATOM 1629 O O . GLN A 1 203 ? -22.200 3.653 -4.658 1.00 35.84 203 GLN A O 1
ATOM 1634 N N . TRP A 1 204 ? -22.454 4.094 -2.453 1.00 44.03 204 TRP A N 1
ATOM 1635 C CA . TRP A 1 204 ? -22.282 2.784 -1.863 1.00 44.03 204 TRP A CA 1
ATOM 1636 C C . TRP A 1 204 ? -23.683 2.251 -1.600 1.00 44.03 204 TRP A C 1
ATOM 1638 O O . TRP A 1 204 ? -24.503 3.048 -1.082 1.00 44.03 204 TRP A O 1
#

pLDDT: mean 82.43, std 19.76, range [35.84, 98.75]

InterPro domains:
  IPR053931 RapZ, C-terminal domain [PF22740] (15-142)

Radius of gyration: 19.7 Å; chains: 1; bounding box: 44×35×69 Å

Sequence (204 aa):
MLSNAGAAKPKSTILNITSYGLKGRPLDFKPDVHLNARRLINPPPELRKAFDGRCEGLRRNLRADPAFHELLTETPPQVFEAEKTLRALVVNTEDNSIKKIEIKVAVACVRGRHRSTAVAEELAKLPVWPEHYDVRVNHRDVDIPHRYQKWHQQNLEREQKGETVNLDDHGVESGDDSDLESESEIPTEEDRRHAQRKPEPSQW

Organism: Aureobasidium subglaciale (strain EXF-2481) (NCBI:txid1043005)

Secondary structure (DSSP, 8-state):
------PPPP--EEEEEEEEETTSPPPSS--SEEEEGGGSPPPPHHHHHH--TTSHHHHHHHHTSHHHHHHHHHHHHHHHHHHHHHHHHH--TTT---PPEEEEEEEEESSSSSHHHHHHHHHHT-TTS-TTEEEEEEETTTSS--TTHHHHHHHHHHHHTTPPPPTT---S-----TTS--TT-PPPHHHHHHHHSPPP----